Protein AF-A0A971R788-F1 (afdb_monomer)

Radius of gyration: 30.42 Å; Cα contacts (8 Å, |Δi|>4): 346; chains: 1; bounding box: 71×55×85 Å

Secondary structure (DSSP, 8-state):
--PPEEPTTT--EE-TT-SB-TTT--B-S-------THHHHHHHHHHHHHHHHHHHHHHHHGGGSTT-PPPP------------------------PPP----------TTS-S---TTEEEEEEEEEE--TT-SS--EEEEEEEETTTEEEEEEEESSEEEEEEEETT-EEEEEEEEETT--EEEEEEETTEEEEEEE-EEETTEEEEEEEEEEEE---

Structure (mmCIF, N/CA/C/O backbone):
data_AF-A0A971R788-F1
#
_entry.id   AF-A0A971R788-F1
#
loop_
_atom_site.group_PDB
_atom_site.id
_atom_site.type_symbol
_atom_site.label_atom_id
_atom_site.label_alt_id
_atom_site.label_comp_id
_atom_site.label_asym_id
_atom_site.label_entity_id
_atom_site.label_seq_id
_atom_site.pdbx_PDB_ins_code
_atom_site.Cartn_x
_atom_site.Cartn_y
_atom_site.Cartn_z
_atom_site.occupancy
_atom_site.B_iso_or_equiv
_atom_site.auth_seq_id
_atom_site.auth_comp_id
_atom_site.auth_asym_id
_atom_site.auth_atom_id
_atom_site.pdbx_PDB_model_num
ATOM 1 N N . MET A 1 1 ? -22.471 10.755 -20.592 1.00 39.19 1 MET A N 1
ATOM 2 C CA . MET A 1 1 ? -20.996 10.634 -20.626 1.00 39.19 1 MET A CA 1
ATOM 3 C C . MET A 1 1 ? -20.444 11.313 -19.379 1.00 39.19 1 MET A C 1
ATOM 5 O O . MET A 1 1 ? -20.532 12.528 -19.276 1.00 39.19 1 MET A O 1
ATOM 9 N N . LEU A 1 2 ? -19.999 10.548 -18.379 1.00 50.09 2 LEU A N 1
ATOM 10 C CA . LEU A 1 2 ? -19.450 11.101 -17.133 1.00 50.09 2 LEU A CA 1
ATOM 11 C C . LEU A 1 2 ? -17.981 11.472 -17.371 1.00 50.09 2 LEU A C 1
ATOM 13 O O . LEU A 1 2 ? -17.146 10.596 -17.576 1.00 50.09 2 LEU A O 1
ATOM 17 N N . PHE A 1 3 ? -17.671 12.767 -17.397 1.00 57.38 3 PHE A N 1
ATOM 18 C CA . PHE A 1 3 ? -16.307 13.257 -17.590 1.00 57.38 3 PHE A CA 1
ATOM 19 C C . PHE A 1 3 ? -15.430 12.860 -16.385 1.00 57.38 3 PHE A C 1
ATOM 21 O O . PHE A 1 3 ? -15.719 13.216 -15.242 1.00 57.38 3 PHE A O 1
ATOM 28 N N . GLY A 1 4 ? -14.385 12.065 -16.635 1.00 67.25 4 GLY A N 1
ATOM 29 C CA . GLY A 1 4 ? -13.380 11.686 -15.636 1.00 67.25 4 GLY A CA 1
ATOM 30 C C . GLY A 1 4 ? -12.492 12.866 -15.225 1.00 67.25 4 GLY A C 1
ATOM 31 O O . GLY A 1 4 ? -12.388 13.856 -15.949 1.00 67.25 4 GLY A O 1
ATOM 32 N N . LYS A 1 5 ? -11.841 12.775 -14.059 1.00 84.19 5 LYS A N 1
ATOM 33 C CA . LYS A 1 5 ? -10.937 13.827 -13.561 1.00 84.19 5 LYS A CA 1
ATOM 34 C C . LYS A 1 5 ? -9.557 13.673 -14.191 1.00 84.19 5 LYS A C 1
ATOM 36 O O . LYS A 1 5 ? -8.947 12.609 -14.089 1.00 84.19 5 LYS A O 1
ATOM 41 N N . THR A 1 6 ? -9.040 14.736 -14.794 1.00 87.50 6 THR A N 1
ATOM 42 C CA . THR A 1 6 ? -7.671 14.756 -15.320 1.00 87.50 6 THR A CA 1
ATOM 43 C C . THR A 1 6 ? -6.687 15.111 -14.210 1.00 87.50 6 THR A C 1
ATOM 45 O O . THR A 1 6 ? -6.876 16.095 -13.493 1.00 87.50 6 THR A O 1
ATOM 48 N N . CYS A 1 7 ? -5.633 14.313 -14.060 1.00 88.62 7 CYS A N 1
ATOM 49 C CA . CYS A 1 7 ? -4.552 14.609 -13.131 1.00 88.62 7 CYS A CA 1
ATOM 50 C C . CYS A 1 7 ? -3.791 15.863 -13.577 1.00 88.62 7 CYS A C 1
ATOM 52 O O . CYS A 1 7 ? -3.356 15.946 -14.722 1.00 88.62 7 CYS A O 1
ATOM 54 N N . ARG A 1 8 ? -3.592 16.823 -12.666 1.00 85.81 8 ARG A N 1
ATOM 55 C CA . ARG A 1 8 ? -2.831 18.054 -12.951 1.00 85.81 8 ARG A CA 1
ATOM 56 C C . ARG A 1 8 ? -1.321 17.838 -13.012 1.00 85.81 8 ARG A C 1
ATOM 58 O O . ARG A 1 8 ? -0.627 18.677 -13.565 1.00 85.81 8 ARG A O 1
ATOM 65 N N . HIS A 1 9 ? -0.837 16.738 -12.444 1.00 85.50 9 HIS A N 1
ATOM 66 C CA . HIS A 1 9 ? 0.580 16.408 -12.416 1.00 85.50 9 HIS A CA 1
ATOM 67 C C . HIS A 1 9 ? 1.021 15.665 -13.676 1.00 85.50 9 HIS A C 1
ATOM 69 O O . HIS A 1 9 ? 1.969 16.081 -14.327 1.00 85.50 9 HIS A O 1
ATOM 75 N N . CYS A 1 10 ? 0.307 14.599 -14.059 1.00 88.75 10 CYS A N 1
ATOM 76 C CA . CYS A 1 10 ? 0.712 13.743 -15.181 1.00 88.75 10 CYS A CA 1
ATOM 77 C C . CYS A 1 10 ? -0.248 13.750 -16.383 1.00 88.75 10 CYS A C 1
ATOM 79 O O . CYS A 1 10 ? -0.001 13.053 -17.360 1.00 88.75 10 CYS A O 1
ATOM 81 N N . GLY A 1 11 ? -1.379 14.462 -16.317 1.00 88.81 11 GLY A N 1
ATOM 82 C CA . GLY A 1 11 ? -2.339 14.563 -17.426 1.00 88.81 11 GLY A CA 1
ATOM 83 C C . GLY A 1 11 ? -3.255 13.348 -17.644 1.00 88.81 11 GLY A C 1
ATOM 84 O O . GLY A 1 11 ? -4.124 13.400 -18.512 1.00 88.81 11 GLY A O 1
ATOM 85 N N . GLN A 1 12 ? -3.126 12.271 -16.860 1.00 89.75 12 GLN A N 1
ATOM 86 C CA . GLN A 1 12 ? -3.946 11.062 -17.024 1.00 89.75 12 GLN A CA 1
ATOM 87 C C . GLN A 1 12 ? -5.425 11.321 -16.697 1.00 89.75 12 GLN A C 1
ATOM 89 O O . GLN A 1 12 ? -5.743 11.986 -15.705 1.00 89.75 12 GLN A O 1
ATOM 94 N N . ARG A 1 13 ? -6.345 10.746 -17.486 1.00 89.62 13 ARG A N 1
ATOM 95 C CA . ARG A 1 13 ? -7.779 10.704 -17.152 1.00 89.62 13 ARG A CA 1
ATOM 96 C C . ARG A 1 13 ? -8.061 9.585 -16.155 1.00 89.62 13 ARG A C 1
ATOM 98 O O . ARG A 1 13 ? -7.769 8.426 -16.423 1.00 89.62 13 ARG A O 1
ATOM 105 N N . ASN A 1 14 ? -8.675 9.946 -15.036 1.00 88.69 14 ASN A N 1
ATOM 106 C CA . ASN A 1 14 ? -9.006 9.036 -13.946 1.00 88.69 14 ASN A CA 1
ATOM 107 C C . ASN A 1 14 ? -10.517 8.851 -13.814 1.00 88.69 14 ASN A C 1
ATOM 109 O O . ASN A 1 14 ? -11.315 9.702 -14.229 1.00 88.69 14 ASN A O 1
ATOM 113 N N . ARG A 1 15 ? -10.906 7.750 -13.166 1.00 87.00 15 ARG A N 1
ATOM 114 C CA . ARG A 1 15 ? -12.301 7.454 -12.812 1.00 87.00 15 ARG A CA 1
ATOM 115 C C . ARG A 1 15 ? -12.891 8.585 -11.958 1.00 87.00 15 ARG A C 1
ATOM 117 O O . ARG A 1 15 ? -12.200 9.183 -11.139 1.00 87.00 15 ARG A O 1
ATOM 124 N N . THR A 1 16 ? -14.183 8.886 -12.104 1.00 80.81 16 THR A N 1
ATOM 125 C CA . THR A 1 16 ? -14.828 10.041 -11.437 1.00 80.81 16 THR A CA 1
ATOM 126 C C . THR A 1 16 ? -14.726 9.981 -9.903 1.00 80.81 16 THR A C 1
ATOM 128 O O . THR A 1 16 ? -14.566 11.013 -9.238 1.00 80.81 16 THR A O 1
ATOM 131 N N . ALA A 1 17 ? -14.744 8.766 -9.346 1.00 80.50 17 ALA A N 1
ATOM 132 C CA . ALA A 1 17 ? -14.596 8.491 -7.918 1.00 80.50 17 ALA A CA 1
ATOM 133 C C . ALA A 1 17 ? -13.134 8.453 -7.421 1.00 80.50 17 ALA A C 1
ATOM 135 O O . ALA A 1 17 ? -12.915 8.410 -6.210 1.00 80.50 17 ALA A O 1
ATOM 136 N N . ALA A 1 18 ? -12.137 8.504 -8.313 1.00 81.88 18 ALA A N 1
ATOM 137 C CA . ALA A 1 18 ? -10.730 8.445 -7.929 1.00 81.88 18 ALA A CA 1
ATOM 138 C C . ALA A 1 18 ? -10.331 9.689 -7.113 1.00 81.88 18 ALA A C 1
ATOM 140 O O . ALA A 1 18 ? -10.635 10.834 -7.478 1.00 81.88 18 ALA A O 1
ATOM 141 N N . ARG A 1 19 ? -9.669 9.454 -5.975 1.00 86.38 19 ARG A N 1
ATOM 142 C CA . ARG A 1 19 ? -9.107 10.501 -5.100 1.00 86.38 19 ARG A CA 1
ATOM 143 C C . ARG A 1 19 ? -7.638 10.782 -5.407 1.00 86.38 19 ARG A C 1
ATOM 145 O O . ARG A 1 19 ? -7.189 11.900 -5.168 1.00 86.38 19 ARG A O 1
ATOM 152 N N . PHE A 1 20 ? -6.945 9.800 -5.969 1.00 86.88 20 PHE A N 1
ATOM 153 C CA . PHE A 1 20 ? -5.558 9.858 -6.414 1.00 86.88 20 PHE A CA 1
ATOM 154 C C . PHE A 1 20 ? -5.483 9.442 -7.880 1.00 86.88 20 PHE A C 1
ATOM 156 O O . PHE A 1 20 ? -6.395 8.796 -8.395 1.00 86.88 20 PHE A O 1
ATOM 163 N N . 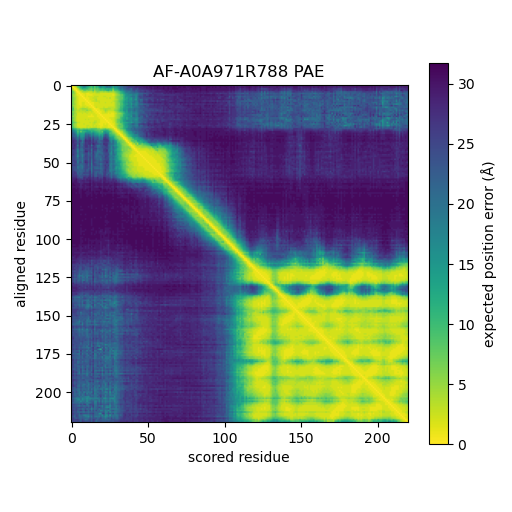CYS A 1 21 ? -4.427 9.865 -8.562 1.00 90.50 21 CYS A N 1
ATOM 164 C CA . CYS A 1 21 ? -4.199 9.518 -9.950 1.00 90.50 21 CYS A CA 1
ATOM 165 C C . CYS A 1 21 ? -3.823 8.037 -10.068 1.00 90.50 21 CYS A C 1
ATOM 167 O O . CYS A 1 21 ? -2.831 7.618 -9.479 1.00 90.50 21 CYS A O 1
ATOM 169 N N . ASP A 1 22 ? -4.560 7.281 -10.881 1.00 85.81 22 ASP A N 1
ATOM 170 C CA . ASP A 1 22 ? -4.307 5.873 -11.203 1.00 85.81 22 ASP A CA 1
ATOM 171 C C . ASP A 1 22 ? -2.926 5.682 -11.886 1.00 85.81 22 ASP A C 1
ATOM 173 O O . ASP A 1 22 ? -2.388 4.582 -11.867 1.00 85.81 22 ASP A O 1
ATOM 177 N N . ALA A 1 23 ? -2.329 6.736 -12.469 1.00 87.31 23 ALA A N 1
ATOM 178 C CA . ALA A 1 23 ? -1.017 6.669 -13.130 1.00 87.31 23 ALA A CA 1
ATOM 179 C C . ALA A 1 23 ? 0.162 7.133 -12.255 1.00 87.31 23 ALA A C 1
ATOM 181 O O . ALA A 1 23 ? 1.163 6.433 -12.150 1.00 87.31 23 ALA A O 1
ATOM 182 N N . CYS A 1 24 ? 0.086 8.322 -11.647 1.00 87.75 24 CYS A N 1
ATOM 183 C CA . CYS A 1 24 ? 1.214 8.892 -10.889 1.00 87.75 24 CYS A CA 1
ATOM 184 C C . CYS A 1 24 ? 1.027 8.846 -9.363 1.00 87.75 24 CYS A C 1
ATOM 186 O O . CYS A 1 24 ? 1.954 9.151 -8.615 1.00 87.75 24 CYS A O 1
ATOM 188 N N . GLY A 1 25 ? -0.159 8.466 -8.877 1.00 85.44 25 GLY A N 1
ATOM 189 C CA . GLY A 1 25 ? -0.504 8.443 -7.451 1.00 85.44 25 GLY A CA 1
ATOM 190 C C . GLY A 1 25 ? -0.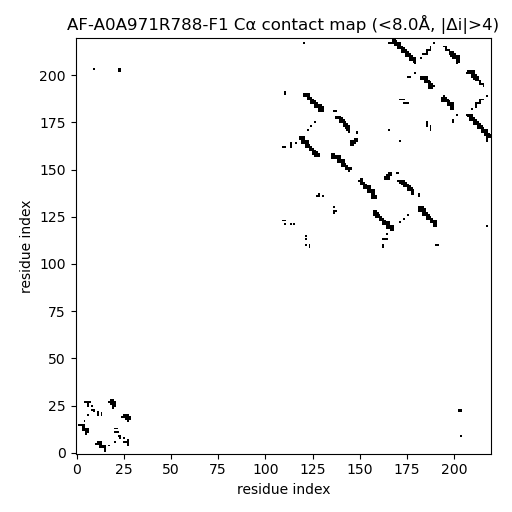753 9.818 -6.825 1.00 85.44 25 GLY A C 1
ATOM 191 O O . GLY A 1 25 ? -1.048 9.890 -5.632 1.00 85.44 25 GLY A O 1
ATOM 192 N N . ASP A 1 26 ? -0.655 10.900 -7.602 1.00 85.94 26 ASP A N 1
ATOM 193 C CA . ASP A 1 26 ? -0.802 12.257 -7.080 1.00 85.94 26 ASP A CA 1
ATOM 194 C C . ASP A 1 26 ? -2.262 12.579 -6.724 1.00 85.94 26 ASP A C 1
ATOM 196 O O . ASP A 1 26 ? -3.201 12.043 -7.323 1.00 85.94 26 ASP A O 1
ATOM 200 N N . SER A 1 27 ? -2.475 13.442 -5.732 1.00 87.25 27 SER A N 1
ATOM 201 C CA . SER A 1 27 ? -3.821 13.759 -5.242 1.00 87.25 27 SER A CA 1
ATOM 202 C C . SER A 1 27 ? -4.653 14.466 -6.315 1.00 87.25 27 SER A C 1
ATOM 204 O O . SER A 1 27 ? -4.300 15.533 -6.810 1.00 87.25 27 SER A O 1
ATOM 206 N N . LEU A 1 28 ? -5.823 13.904 -6.630 1.00 86.56 28 LEU A N 1
ATOM 207 C CA . LEU A 1 28 ? -6.825 14.535 -7.497 1.00 86.56 28 LEU A CA 1
ATOM 208 C C . LEU A 1 28 ? -7.755 15.469 -6.720 1.00 86.56 28 LEU A C 1
ATOM 210 O O . LEU A 1 28 ? -8.611 16.128 -7.317 1.00 86.56 28 LEU A O 1
ATOM 214 N N . ARG A 1 29 ? -7.631 15.529 -5.387 1.00 80.31 29 ARG A N 1
ATOM 215 C CA . ARG A 1 29 ? -8.287 16.582 -4.614 1.00 80.31 29 ARG A CA 1
ATOM 216 C C . ARG A 1 29 ? -7.579 17.890 -4.936 1.00 80.31 29 ARG A C 1
ATOM 218 O O . ARG A 1 29 ? -6.380 18.011 -4.695 1.00 80.31 29 ARG A O 1
ATOM 225 N N . SER A 1 30 ? -8.333 18.864 -5.449 1.00 63.22 30 SER A N 1
ATOM 226 C CA . SER A 1 30 ? -7.910 20.266 -5.460 1.00 63.22 30 SER A CA 1
ATOM 227 C C . SER A 1 30 ? -7.312 20.609 -4.096 1.00 63.22 30 SER A C 1
ATOM 229 O O . SER A 1 30 ? -7.861 20.135 -3.095 1.00 63.22 30 SER A O 1
ATOM 231 N N . PRO A 1 31 ? -6.238 21.414 -4.022 1.00 56.41 31 PRO A N 1
ATOM 232 C CA . PRO A 1 31 ? -5.717 21.846 -2.739 1.00 56.41 31 PRO A CA 1
ATOM 233 C C . PRO A 1 31 ? -6.848 22.576 -2.018 1.00 56.41 31 PRO A C 1
ATOM 235 O O . PRO A 1 31 ? -7.200 23.706 -2.362 1.00 56.41 31 PRO A O 1
ATOM 238 N N . SER A 1 32 ? -7.465 21.922 -1.033 1.00 50.47 32 SER A N 1
ATOM 239 C CA . SER A 1 32 ? -8.143 22.649 0.023 1.00 50.47 32 SER A CA 1
ATOM 240 C C . SER A 1 32 ? -7.062 23.558 0.572 1.00 50.47 32 SER A C 1
ATOM 242 O O . SER A 1 32 ? -6.052 23.042 1.054 1.00 50.47 32 SER A O 1
ATOM 244 N N . ARG A 1 33 ? -7.215 24.879 0.407 1.00 48.53 33 ARG A N 1
ATOM 245 C CA . ARG A 1 33 ? -6.353 25.859 1.069 1.00 48.53 33 ARG A CA 1
ATOM 246 C C . ARG A 1 33 ? -6.187 25.378 2.502 1.00 48.53 33 ARG A C 1
ATOM 248 O O . ARG A 1 33 ? -7.151 25.366 3.263 1.00 48.53 33 ARG A O 1
ATOM 255 N N . SER A 1 34 ? -4.992 24.908 2.822 1.00 48.16 34 SER A N 1
ATOM 256 C CA . SER A 1 34 ? -4.589 24.537 4.161 1.00 48.16 34 SER A CA 1
ATOM 257 C C . SER A 1 34 ? -4.539 25.828 4.968 1.00 48.16 34 SER A C 1
ATOM 259 O O . SER A 1 34 ? -3.494 26.458 5.103 1.00 48.16 34 SER A O 1
ATOM 261 N N . GLY A 1 35 ? -5.697 26.280 5.442 1.00 48.31 35 GLY A N 1
ATOM 262 C CA . GLY A 1 35 ? -5.758 27.185 6.573 1.00 48.31 35 GLY A CA 1
ATOM 263 C C . GLY A 1 35 ? -5.270 26.401 7.782 1.00 48.31 35 GLY A C 1
ATOM 264 O O . GLY A 1 35 ? -5.874 25.390 8.129 1.00 48.31 35 GLY A O 1
ATOM 265 N N . GLY A 1 36 ? -4.158 26.822 8.390 1.00 42.66 36 GLY A N 1
ATOM 266 C CA . GLY A 1 36 ? -3.747 26.210 9.650 1.00 42.66 36 GLY A CA 1
ATOM 267 C C . GLY A 1 36 ? -2.303 26.347 10.121 1.00 42.66 36 GLY A C 1
ATOM 268 O O . GLY A 1 36 ? -1.931 25.601 11.019 1.00 42.66 36 GLY A O 1
ATOM 269 N N . CYS A 1 37 ? -1.490 27.295 9.638 1.00 51.31 37 CYS A N 1
ATOM 270 C CA . CYS A 1 37 ? -0.236 27.644 10.336 1.00 51.31 37 CYS A CA 1
ATOM 271 C C . CYS A 1 37 ? -0.465 28.167 11.777 1.00 51.31 37 CYS A C 1
ATOM 273 O O . CYS A 1 37 ? 0.481 28.265 12.554 1.00 51.31 37 CYS A O 1
ATOM 275 N N . ALA A 1 38 ? -1.712 28.451 12.170 1.00 53.62 38 ALA A N 1
ATOM 276 C CA . ALA A 1 38 ? -2.067 28.957 13.496 1.00 53.62 38 ALA A CA 1
ATOM 277 C C . ALA A 1 38 ? -1.891 27.931 14.637 1.00 53.62 38 ALA A C 1
ATOM 279 O O . ALA A 1 38 ? -1.593 28.323 15.763 1.00 53.62 38 ALA A O 1
ATOM 280 N N . GLY A 1 39 ? -2.016 26.623 14.370 1.00 49.88 39 GLY A N 1
ATOM 281 C CA . GLY A 1 39 ? -1.932 25.600 15.426 1.00 49.88 39 GLY A CA 1
ATOM 282 C C . GLY A 1 39 ? -0.519 25.399 15.983 1.00 49.88 39 GLY A C 1
ATOM 283 O O . GLY A 1 39 ? -0.345 25.148 17.174 1.00 49.88 39 GLY A O 1
ATOM 284 N N . ARG A 1 40 ? 0.511 25.560 15.139 1.00 58.69 40 ARG A N 1
ATOM 285 C CA . ARG A 1 40 ? 1.912 25.428 15.571 1.00 58.69 40 ARG A CA 1
ATOM 286 C C . ARG A 1 40 ? 2.367 26.633 16.393 1.00 58.69 40 ARG A C 1
ATOM 288 O O . ARG A 1 40 ? 3.011 26.431 17.413 1.00 58.69 40 ARG A O 1
ATOM 295 N N . LEU A 1 41 ? 1.953 27.849 16.023 1.00 61.19 41 LEU A N 1
ATOM 296 C CA . LEU A 1 41 ? 2.276 29.065 16.782 1.00 61.19 41 LEU A CA 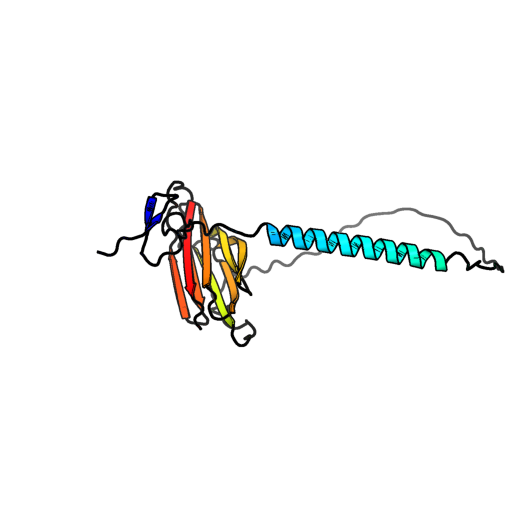1
ATOM 297 C C . LEU A 1 41 ? 1.665 29.051 18.190 1.00 61.19 41 LEU A C 1
ATOM 299 O O . LEU A 1 41 ? 2.333 29.442 19.143 1.00 61.19 41 LEU A O 1
ATOM 303 N N . PHE A 1 42 ? 0.435 28.546 18.337 1.00 67.81 42 PHE A N 1
ATOM 304 C CA . PHE A 1 42 ? -0.213 28.454 19.647 1.00 67.81 42 PHE A CA 1
ATOM 305 C C . PHE A 1 42 ? 0.505 27.469 20.582 1.00 67.81 42 PHE A C 1
ATOM 307 O O . PHE A 1 42 ? 0.717 27.778 21.753 1.00 67.81 42 PHE A O 1
ATOM 314 N N . ASN A 1 43 ? 0.953 26.319 20.062 1.00 71.81 43 ASN A N 1
ATOM 315 C CA . ASN A 1 43 ? 1.689 25.335 20.861 1.00 71.81 43 ASN A CA 1
ATOM 316 C C . ASN A 1 43 ? 3.074 25.857 21.287 1.00 71.81 43 ASN A C 1
ATOM 318 O O . ASN A 1 43 ? 3.480 25.683 22.434 1.00 71.81 43 ASN A O 1
ATOM 322 N N . THR A 1 44 ? 3.786 26.557 20.396 1.00 80.88 44 THR A N 1
ATOM 323 C CA . THR A 1 44 ? 5.082 27.161 20.738 1.00 80.88 44 THR A CA 1
ATOM 324 C C . THR A 1 44 ? 4.933 28.268 21.784 1.00 80.88 44 THR A C 1
ATOM 326 O O . THR A 1 44 ? 5.713 28.307 22.731 1.00 80.88 44 THR A O 1
ATOM 329 N N . LEU A 1 45 ? 3.914 29.129 21.662 1.00 86.00 45 LEU A N 1
ATOM 330 C CA . LEU A 1 45 ? 3.640 30.186 22.641 1.00 86.00 45 LEU A CA 1
ATOM 331 C C . LEU A 1 45 ? 3.282 29.601 24.017 1.00 86.00 45 LEU A C 1
ATOM 333 O O . LEU A 1 45 ? 3.797 30.065 25.031 1.00 86.00 45 LEU A O 1
ATOM 337 N N . LEU A 1 46 ? 2.445 28.558 24.052 1.00 89.44 46 LEU A N 1
ATOM 338 C CA . LEU A 1 46 ? 2.035 27.893 25.290 1.00 89.44 46 LEU A CA 1
ATOM 339 C C . LEU A 1 46 ? 3.234 27.295 26.040 1.00 89.44 46 LEU A C 1
ATOM 341 O O . LEU A 1 46 ? 3.370 27.510 27.243 1.00 89.44 46 LEU A O 1
ATOM 345 N N . LEU A 1 47 ? 4.131 26.599 25.334 1.00 89.50 47 LEU A N 1
ATOM 346 C CA . LEU A 1 47 ? 5.350 26.042 25.932 1.00 89.50 47 LEU A CA 1
ATOM 347 C C . LEU A 1 47 ? 6.278 27.134 26.476 1.00 89.50 47 LEU A C 1
ATOM 349 O O . LEU A 1 47 ? 6.862 26.963 27.545 1.00 89.50 47 LEU A O 1
ATOM 353 N N . LEU A 1 48 ? 6.375 28.271 25.782 1.00 91.94 48 LEU A N 1
ATOM 354 C CA . LEU A 1 48 ? 7.168 29.416 26.230 1.00 91.94 48 LEU A CA 1
ATOM 355 C C . LEU A 1 48 ? 6.606 30.008 27.532 1.00 91.94 48 LEU A C 1
ATOM 357 O O . LEU A 1 48 ? 7.358 30.241 28.475 1.00 91.94 48 LEU A O 1
ATOM 361 N N . VAL A 1 49 ? 5.283 30.182 27.619 1.00 94.31 49 VAL A N 1
ATOM 362 C CA . VAL A 1 49 ? 4.612 30.673 28.835 1.00 94.31 49 VAL A CA 1
ATOM 363 C C . VAL A 1 49 ? 4.809 29.705 30.003 1.00 94.31 49 VAL A C 1
ATOM 365 O O . VAL A 1 49 ? 5.183 30.141 31.091 1.00 94.31 49 VAL A O 1
ATOM 368 N N . ILE A 1 50 ? 4.625 28.398 29.786 1.00 94.25 50 ILE A N 1
ATOM 369 C CA . ILE A 1 50 ? 4.845 27.375 30.823 1.00 94.25 50 ILE A CA 1
ATOM 370 C C . ILE A 1 50 ? 6.301 27.399 31.306 1.00 94.25 50 ILE A C 1
ATOM 372 O O . ILE A 1 50 ? 6.542 27.387 32.513 1.00 94.25 50 ILE A O 1
ATOM 376 N N . GLY A 1 51 ? 7.267 27.495 30.387 1.00 94.06 51 GLY A N 1
ATOM 377 C CA . GLY A 1 51 ? 8.688 27.592 30.720 1.00 94.06 51 GLY A CA 1
ATOM 378 C C . GLY A 1 51 ? 9.012 28.818 31.576 1.00 94.06 51 GLY A C 1
ATOM 379 O O . GLY A 1 51 ? 9.669 28.689 32.607 1.00 94.06 51 GLY A O 1
ATOM 380 N N . VAL A 1 52 ? 8.498 29.998 31.210 1.00 94.75 52 VAL A N 1
ATOM 381 C CA . VAL A 1 52 ? 8.701 31.234 31.989 1.00 94.75 52 VAL A CA 1
ATOM 382 C C . VAL A 1 52 ? 8.085 31.118 33.385 1.00 94.75 52 VAL A C 1
ATOM 384 O O . VAL A 1 52 ? 8.733 31.475 34.369 1.00 94.75 52 VAL A O 1
ATOM 387 N N . VAL A 1 53 ? 6.866 30.583 33.499 1.00 94.12 53 VAL A N 1
ATOM 388 C CA . VAL A 1 53 ? 6.203 30.382 34.798 1.00 94.12 53 VAL A CA 1
ATOM 389 C C . VAL A 1 53 ? 6.998 29.414 35.677 1.00 94.12 53 VAL A C 1
ATOM 391 O O . VAL A 1 53 ? 7.202 29.704 36.856 1.00 94.12 53 VAL A O 1
ATOM 394 N N . ALA A 1 54 ? 7.495 28.308 35.116 1.00 90.12 54 ALA A N 1
ATOM 395 C CA . ALA A 1 54 ? 8.315 27.341 35.842 1.00 90.12 54 ALA A CA 1
ATOM 396 C C . ALA A 1 54 ? 9.624 27.965 36.351 1.00 90.12 54 ALA A C 1
ATOM 398 O O . ALA A 1 54 ? 9.966 27.794 37.519 1.00 90.12 54 ALA A O 1
ATOM 399 N N . VAL A 1 55 ? 10.319 28.752 35.522 1.00 89.88 55 VAL A N 1
ATOM 400 C CA . VAL A 1 55 ? 11.553 29.451 35.923 1.00 89.88 55 VAL A CA 1
ATOM 401 C C . VAL A 1 55 ? 11.284 30.457 37.044 1.00 89.88 55 VAL A C 1
ATOM 403 O O . VAL A 1 55 ? 12.023 30.492 38.025 1.00 89.88 55 VAL A O 1
ATOM 406 N N . VAL A 1 56 ? 10.209 31.246 36.950 1.00 88.44 56 VAL A N 1
ATOM 407 C CA . VAL A 1 56 ? 9.831 32.199 38.009 1.00 88.44 56 VAL A CA 1
ATOM 408 C C . VAL A 1 56 ? 9.458 31.475 39.304 1.00 88.44 56 VAL A C 1
ATOM 410 O O . VAL A 1 56 ? 9.809 31.944 40.387 1.00 88.44 56 VAL A O 1
ATOM 413 N N . TYR A 1 57 ? 8.757 30.344 39.210 1.00 85.75 57 TYR A N 1
ATOM 414 C CA . TYR A 1 57 ? 8.402 29.529 40.368 1.00 85.75 57 TYR A CA 1
ATOM 415 C C . TYR A 1 57 ? 9.653 28.974 41.061 1.00 85.75 57 TYR A C 1
ATOM 417 O O . TYR A 1 57 ? 9.812 29.183 42.262 1.00 85.75 57 TYR A O 1
ATOM 425 N N . LEU A 1 58 ? 10.576 28.377 40.300 1.00 83.19 58 LEU A N 1
ATOM 426 C CA . LEU A 1 58 ? 11.836 27.838 40.822 1.00 83.19 58 LEU A CA 1
ATOM 427 C C . LEU A 1 58 ? 12.720 28.932 41.445 1.00 83.19 58 LEU A C 1
ATOM 429 O O . LEU A 1 58 ? 13.206 28.785 42.565 1.00 83.19 58 LEU A O 1
ATOM 433 N N . ALA A 1 59 ? 12.838 30.086 40.785 1.00 78.12 59 ALA A N 1
ATOM 434 C CA . ALA A 1 59 ? 13.586 31.226 41.314 1.00 78.12 59 ALA A CA 1
ATOM 435 C C . ALA A 1 59 ? 12.961 31.816 42.594 1.00 78.12 59 ALA A C 1
ATOM 437 O O . ALA A 1 59 ? 13.659 32.414 43.418 1.00 78.12 59 ALA A O 1
ATOM 438 N N . ARG A 1 60 ? 11.642 31.667 42.787 1.00 76.31 60 ARG A N 1
ATOM 439 C CA . ARG A 1 60 ? 10.973 32.033 44.043 1.00 76.31 60 ARG A CA 1
ATOM 440 C C . ARG A 1 60 ? 11.198 31.000 45.142 1.00 76.31 60 ARG A C 1
ATOM 442 O O . ARG A 1 60 ? 11.346 31.406 46.291 1.00 76.31 60 ARG A O 1
ATOM 449 N N . THR A 1 61 ? 11.247 29.709 44.817 1.00 64.94 61 THR A N 1
ATOM 450 C CA . THR A 1 61 ? 11.483 28.646 45.807 1.00 64.94 61 THR A CA 1
ATOM 451 C C . THR A 1 61 ? 12.930 28.601 46.303 1.00 64.94 61 THR A C 1
ATOM 453 O O . THR A 1 61 ? 13.144 28.348 47.487 1.00 64.94 61 THR A O 1
ATOM 456 N N . ASP A 1 62 ? 13.918 28.955 45.473 1.00 57.69 62 ASP A N 1
ATOM 457 C CA . ASP A 1 62 ? 15.335 28.986 45.883 1.00 57.69 62 ASP A CA 1
ATOM 458 C C . ASP A 1 62 ? 15.648 30.057 46.942 1.00 57.69 62 ASP A C 1
ATOM 460 O O . ASP A 1 62 ? 16.581 29.907 47.735 1.00 57.69 62 ASP A O 1
ATOM 464 N N . ARG A 1 63 ? 14.819 31.105 47.061 1.00 56.41 63 ARG A N 1
ATOM 465 C CA . ARG A 1 63 ? 14.944 32.089 48.153 1.00 56.41 63 ARG A CA 1
ATOM 466 C C . ARG A 1 63 ? 14.608 31.520 49.539 1.00 56.41 63 ARG A C 1
ATOM 468 O O . ARG A 1 63 ? 14.844 32.205 50.529 1.00 56.41 63 ARG A O 1
ATOM 475 N N . GLY A 1 64 ? 14.081 30.295 49.626 1.00 51.34 64 GLY A N 1
ATOM 476 C CA . GLY A 1 64 ? 13.758 29.623 50.888 1.00 51.34 64 GLY A CA 1
ATOM 477 C C . GLY A 1 64 ? 14.841 28.687 51.439 1.00 51.34 64 GLY A C 1
ATOM 478 O O . GLY A 1 64 ? 14.714 28.256 52.582 1.00 51.34 64 GLY A O 1
ATOM 479 N N . LEU A 1 65 ? 15.891 28.355 50.674 1.00 52.38 65 LEU A N 1
ATOM 480 C CA . LEU A 1 65 ? 16.824 27.267 51.031 1.00 52.38 65 LEU A CA 1
ATOM 481 C C . LEU A 1 65 ? 18.234 27.709 51.464 1.00 52.38 65 LEU A C 1
ATOM 483 O O . LEU A 1 65 ? 19.003 26.877 51.939 1.00 52.38 65 LEU A O 1
ATOM 487 N N . LEU A 1 66 ? 18.573 29.002 51.404 1.00 48.72 66 LEU A N 1
ATOM 488 C CA . LEU A 1 66 ? 19.903 29.496 51.808 1.00 48.72 66 LEU A CA 1
ATOM 489 C C . LEU A 1 66 ? 20.093 29.713 53.327 1.00 48.72 66 LEU A C 1
ATOM 491 O O . LEU A 1 66 ? 21.128 30.231 53.738 1.00 48.72 66 LEU A O 1
ATOM 495 N N . THR A 1 67 ? 19.154 29.299 54.188 1.00 47.66 67 THR A N 1
ATOM 496 C CA . THR A 1 67 ? 19.289 29.415 55.659 1.00 47.66 67 THR A CA 1
ATOM 497 C C . THR A 1 67 ? 19.590 28.107 56.395 1.00 47.66 67 THR A C 1
ATOM 499 O O . THR A 1 67 ? 19.594 28.100 57.626 1.00 47.66 67 THR A O 1
ATOM 502 N N . ARG A 1 68 ? 19.916 26.999 55.711 1.00 46.03 68 ARG A N 1
ATOM 503 C CA . ARG A 1 68 ? 20.370 25.772 56.396 1.00 46.03 68 ARG A CA 1
ATOM 504 C C . ARG A 1 68 ? 21.892 25.623 56.362 1.00 46.03 68 ARG A C 1
ATOM 506 O O . ARG A 1 68 ? 22.472 25.054 55.447 1.00 46.03 68 ARG A O 1
ATOM 513 N N . ARG A 1 69 ? 22.522 26.142 57.416 1.00 46.00 69 ARG A N 1
ATOM 514 C CA . ARG A 1 69 ? 23.913 25.895 57.821 1.00 46.00 69 ARG A CA 1
ATOM 515 C C . ARG A 1 69 ? 24.056 24.416 58.236 1.00 46.00 69 ARG A C 1
ATOM 517 O O . ARG A 1 69 ? 23.325 24.014 59.142 1.00 46.00 69 ARG A O 1
ATOM 524 N N . PRO A 1 70 ? 24.948 23.599 57.648 1.00 46.94 70 PRO A N 1
ATOM 525 C CA . PRO A 1 70 ? 25.316 22.328 58.255 1.00 46.94 70 PRO A CA 1
ATOM 526 C C . PRO A 1 70 ? 26.395 22.584 59.313 1.00 46.94 70 PRO A C 1
ATOM 528 O O . PRO A 1 70 ? 27.468 23.112 59.021 1.00 46.94 70 PRO A O 1
ATOM 531 N N . THR A 1 71 ? 26.074 22.262 60.562 1.00 42.38 71 THR A N 1
ATOM 532 C CA . THR A 1 71 ? 27.037 22.100 61.651 1.00 42.38 71 THR A CA 1
ATOM 533 C C . THR A 1 71 ? 27.893 20.857 61.411 1.00 42.38 71 THR A C 1
ATOM 535 O O . THR A 1 71 ? 27.418 19.837 60.916 1.00 42.38 71 THR A O 1
ATOM 538 N N . GLN A 1 72 ? 29.169 21.000 61.749 1.00 46.41 72 GLN A N 1
ATOM 539 C CA . GLN A 1 72 ? 30.266 20.046 61.644 1.00 46.41 72 GLN A CA 1
ATOM 540 C C . GLN A 1 72 ? 30.529 19.435 63.031 1.00 46.41 72 GLN A C 1
ATOM 542 O O . GLN A 1 72 ? 30.609 20.200 63.981 1.00 46.41 72 GLN A O 1
ATOM 547 N N . GLU A 1 73 ? 30.677 18.109 63.124 1.00 41.97 73 GLU A N 1
ATOM 548 C CA . GLU A 1 73 ? 31.292 17.312 64.216 1.00 41.97 73 GLU A CA 1
ATOM 549 C C . GLU A 1 73 ? 31.113 15.831 63.807 1.00 41.97 73 GLU A C 1
ATOM 551 O O . GLU A 1 73 ? 30.019 15.458 63.399 1.00 41.97 73 GLU A O 1
ATOM 556 N N . GLY A 1 74 ? 32.064 14.900 63.811 1.00 38.75 74 GLY A N 1
ATOM 557 C CA . GLY A 1 74 ? 33.484 14.841 64.139 1.00 38.75 74 GLY A CA 1
ATOM 558 C C . GLY A 1 74 ? 33.908 13.358 64.027 1.00 38.75 74 GLY A C 1
ATOM 559 O O . GLY A 1 74 ? 33.111 12.476 64.327 1.00 38.75 74 GLY A O 1
ATOM 560 N N . ASP A 1 75 ? 35.119 13.128 63.515 1.00 38.50 75 ASP A N 1
ATOM 561 C CA . ASP A 1 75 ? 36.081 12.032 63.750 1.00 38.50 75 ASP A CA 1
ATOM 562 C C . ASP A 1 75 ? 35.648 10.553 63.901 1.00 38.50 75 ASP A C 1
ATOM 564 O O . ASP A 1 75 ? 34.944 10.174 64.829 1.00 38.50 75 ASP A O 1
ATOM 568 N N . ALA A 1 76 ? 36.259 9.661 63.100 1.00 36.81 76 ALA A N 1
ATOM 569 C CA . ALA A 1 76 ? 37.395 8.840 63.565 1.00 36.81 76 ALA A CA 1
ATOM 570 C C . ALA A 1 76 ? 37.884 7.806 62.518 1.00 36.81 76 ALA A C 1
ATOM 572 O O . ALA A 1 76 ? 37.151 6.934 62.066 1.00 36.81 76 ALA A O 1
ATOM 573 N N . ALA A 1 77 ? 39.169 7.957 62.183 1.00 36.12 77 ALA A N 1
ATOM 574 C CA . ALA A 1 77 ? 40.220 7.003 61.804 1.00 36.12 77 ALA A CA 1
ATOM 575 C C . ALA A 1 77 ? 39.908 5.543 61.391 1.00 36.12 77 ALA A C 1
ATOM 577 O O . ALA A 1 77 ? 39.287 4.769 62.113 1.00 36.12 77 ALA A O 1
ATOM 578 N N . GLY A 1 78 ? 40.585 5.120 60.314 1.00 32.06 78 GLY A N 1
ATOM 579 C CA . GLY A 1 78 ? 40.836 3.714 59.981 1.00 32.06 78 GLY A CA 1
ATOM 580 C C . GLY A 1 78 ? 41.696 3.548 58.724 1.00 32.06 78 GLY A C 1
ATOM 581 O O . GLY A 1 78 ? 41.181 3.275 57.648 1.00 32.06 78 GLY A O 1
ATOM 582 N N . VAL A 1 79 ? 43.009 3.754 58.859 1.00 39.81 79 VAL A N 1
ATOM 583 C CA . VAL A 1 79 ? 44.045 3.536 57.830 1.00 39.81 79 VAL A CA 1
ATOM 584 C C . VAL A 1 79 ? 44.402 2.049 57.758 1.00 39.81 79 VAL A C 1
ATOM 586 O O . VAL A 1 79 ? 44.807 1.527 58.788 1.00 39.81 79 VAL A O 1
ATOM 589 N N . VAL A 1 80 ? 44.386 1.416 56.573 1.00 43.28 80 VAL A N 1
ATOM 590 C CA . VAL A 1 80 ? 45.387 0.400 56.168 1.00 43.28 80 VAL A CA 1
ATOM 591 C C . VAL A 1 80 ? 45.578 0.425 54.644 1.00 43.28 80 VAL A C 1
ATOM 593 O O . VAL A 1 80 ? 44.630 0.393 53.866 1.00 43.28 80 VAL A O 1
ATOM 596 N N . SER A 1 81 ? 46.848 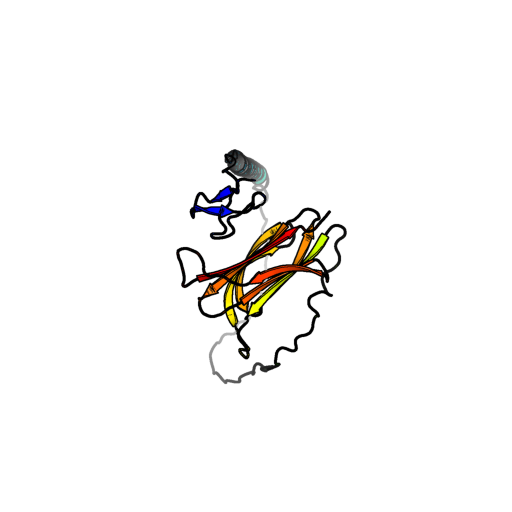0.497 54.261 1.00 38.50 81 SER A N 1
ATOM 597 C CA . SER A 1 81 ? 47.433 0.570 52.924 1.00 38.50 81 SER A CA 1
ATOM 598 C C . SER A 1 81 ? 47.466 -0.773 52.178 1.00 38.50 81 SER A C 1
ATOM 600 O O . SER A 1 81 ? 47.570 -1.827 52.799 1.00 38.50 81 SER A O 1
ATOM 602 N N . GLY A 1 82 ? 47.542 -0.728 50.843 1.00 34.53 82 GLY A N 1
ATOM 603 C CA . GLY A 1 82 ? 47.999 -1.852 50.013 1.00 34.53 82 GLY A CA 1
ATOM 604 C C . GLY A 1 82 ? 47.940 -1.551 48.505 1.00 34.53 82 GLY A C 1
ATOM 605 O O . GLY A 1 82 ? 46.842 -1.321 48.005 1.00 34.53 82 GLY A O 1
ATOM 606 N N . PRO A 1 83 ? 49.074 -1.512 47.773 1.00 60.03 83 PRO A N 1
ATOM 607 C CA . PRO A 1 83 ? 49.112 -1.175 46.348 1.00 60.03 83 PRO A CA 1
ATOM 608 C C . PRO A 1 83 ? 49.263 -2.409 45.435 1.00 60.03 83 PRO A C 1
ATOM 610 O O . PRO A 1 83 ? 49.653 -3.476 45.898 1.00 60.03 83 PRO A O 1
ATOM 613 N N . ALA A 1 84 ? 49.052 -2.174 44.130 1.00 32.69 84 ALA A N 1
ATOM 614 C CA . ALA A 1 84 ? 49.675 -2.818 42.956 1.00 32.69 84 ALA A CA 1
ATOM 615 C C . ALA A 1 84 ? 48.700 -3.434 41.927 1.00 32.69 84 ALA A C 1
ATOM 617 O O . ALA A 1 84 ? 48.190 -4.539 42.073 1.00 32.69 84 ALA A O 1
ATOM 618 N N . THR A 1 85 ? 48.537 -2.719 40.814 1.00 37.28 85 THR A N 1
ATOM 619 C CA . THR A 1 85 ? 48.496 -3.252 39.432 1.00 37.28 85 THR A CA 1
ATOM 620 C C . THR A 1 85 ? 49.943 -3.666 39.029 1.00 37.28 85 THR A C 1
ATOM 622 O O . THR A 1 85 ? 50.855 -3.167 39.695 1.00 37.28 85 THR A O 1
ATOM 625 N N . PRO A 1 86 ? 50.244 -4.453 37.957 1.00 52.44 86 PRO A N 1
ATOM 626 C CA . PRO A 1 86 ? 49.399 -4.744 36.789 1.00 52.44 86 PRO A CA 1
ATOM 627 C C . PRO A 1 86 ? 49.531 -6.135 36.092 1.00 52.44 86 PRO A C 1
ATOM 629 O O . PRO A 1 86 ? 50.402 -6.939 36.389 1.00 52.44 86 PRO A O 1
ATOM 632 N N . SER A 1 87 ? 48.671 -6.311 35.075 1.00 35.34 87 SER A N 1
ATOM 633 C CA . SER A 1 87 ? 48.868 -6.989 33.772 1.00 35.34 87 SER A CA 1
ATOM 634 C C . SER A 1 87 ? 49.278 -8.466 33.658 1.00 35.34 87 SER A C 1
ATOM 636 O O . SER A 1 87 ? 50.409 -8.827 33.954 1.00 35.34 87 SER A O 1
ATOM 638 N N . ALA A 1 88 ? 48.403 -9.247 33.006 1.00 36.00 88 ALA A N 1
ATOM 639 C CA . ALA A 1 88 ? 48.660 -10.294 31.991 1.00 36.00 88 ALA A CA 1
ATOM 640 C C . ALA A 1 88 ? 47.346 -11.084 31.791 1.00 36.00 88 ALA A C 1
ATOM 642 O O . ALA A 1 88 ? 46.618 -11.260 32.756 1.00 36.00 88 ALA A O 1
ATOM 643 N N . THR A 1 89 ? 46.915 -11.656 30.672 1.00 36.28 89 THR A N 1
ATOM 644 C CA . THR A 1 89 ? 47.254 -11.696 29.246 1.00 36.28 89 THR A CA 1
ATOM 645 C C . THR A 1 89 ? 46.054 -12.420 28.610 1.00 36.28 89 THR A C 1
A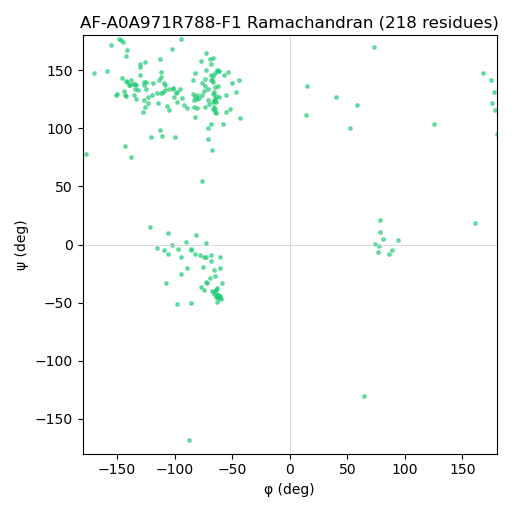TOM 647 O O . THR A 1 89 ? 45.421 -13.257 29.253 1.00 36.28 89 THR A O 1
ATOM 650 N N . ALA A 1 90 ? 45.712 -12.066 27.375 1.00 41.03 90 ALA A N 1
ATOM 651 C CA . ALA A 1 90 ? 44.588 -12.599 26.615 1.00 41.03 90 ALA A CA 1
ATOM 652 C C . ALA A 1 90 ? 44.557 -14.136 26.494 1.00 41.03 90 ALA A C 1
ATOM 654 O O . ALA A 1 90 ? 45.600 -14.767 26.336 1.00 41.03 90 ALA A O 1
ATOM 655 N N . ALA A 1 91 ? 43.351 -14.706 26.418 1.00 39.22 91 ALA A N 1
ATOM 656 C CA . ALA A 1 91 ? 43.103 -15.954 25.702 1.00 39.22 91 ALA A CA 1
ATOM 657 C C . ALA A 1 91 ? 41.661 -15.997 25.170 1.00 39.22 91 ALA A C 1
ATOM 659 O O . ALA A 1 91 ? 40.697 -15.727 25.882 1.00 39.22 91 ALA A O 1
ATOM 660 N N . LEU A 1 92 ? 41.581 -16.292 23.877 1.00 42.50 92 LEU A N 1
ATOM 661 C CA . LEU A 1 92 ? 40.414 -16.437 23.014 1.00 42.50 92 LEU A CA 1
ATOM 662 C C . LEU A 1 92 ? 39.532 -17.641 23.389 1.00 42.50 92 LEU A C 1
ATOM 664 O O . LEU A 1 92 ? 40.070 -18.693 23.719 1.00 42.50 92 LEU A O 1
ATOM 668 N N . ALA A 1 93 ? 38.213 -17.497 23.224 1.00 36.12 93 ALA A N 1
ATOM 669 C CA . ALA A 1 93 ? 37.245 -18.530 22.802 1.00 36.12 93 ALA A CA 1
ATOM 670 C C . ALA A 1 93 ? 35.859 -17.852 22.768 1.00 36.12 93 ALA A C 1
ATOM 672 O O . ALA A 1 93 ? 35.314 -17.484 23.801 1.00 36.12 93 ALA A O 1
ATOM 673 N N . ASP A 1 94 ? 35.400 -17.357 21.623 1.00 37.78 94 ASP A N 1
ATOM 674 C CA . ASP A 1 94 ? 34.600 -18.100 20.640 1.00 37.78 94 ASP A CA 1
ATOM 675 C C . ASP A 1 94 ? 33.364 -18.774 21.270 1.00 37.78 94 ASP A C 1
ATOM 677 O O . ASP A 1 94 ? 33.442 -19.805 21.933 1.00 37.78 94 ASP A O 1
ATOM 681 N N . THR A 1 95 ? 32.198 -18.147 21.106 1.00 35.81 95 THR A N 1
ATOM 682 C CA . THR A 1 95 ? 30.891 -18.765 21.372 1.00 35.81 95 THR A CA 1
ATOM 683 C C . THR A 1 95 ? 29.942 -18.367 20.250 1.00 35.81 95 THR A C 1
ATOM 685 O O . THR A 1 95 ? 29.127 -17.454 20.350 1.00 35.81 95 THR A O 1
ATOM 688 N N . GLN A 1 96 ? 30.179 -19.027 19.122 1.00 37.97 96 GLN A N 1
ATOM 689 C CA . GLN A 1 96 ? 29.213 -19.630 18.207 1.00 37.97 96 GLN A CA 1
ATOM 690 C C . GLN A 1 96 ? 27.730 -19.235 18.379 1.00 37.97 96 GLN A C 1
ATOM 692 O O . GLN A 1 96 ? 27.031 -19.661 19.299 1.00 37.97 96 GLN A O 1
ATOM 697 N N . VAL A 1 97 ? 27.238 -18.500 17.382 1.00 44.44 97 VAL A N 1
ATOM 698 C CA . VAL A 1 97 ? 25.819 -18.297 17.060 1.00 44.44 97 VAL A CA 1
ATOM 699 C C . VAL A 1 97 ? 25.317 -19.545 16.318 1.00 44.44 97 VAL A C 1
ATOM 701 O O . VAL A 1 97 ? 25.924 -19.900 15.304 1.00 44.44 97 VAL A O 1
ATOM 704 N N . PRO A 1 98 ? 24.237 -20.230 16.733 1.00 43.28 98 PRO A N 1
ATOM 705 C CA . PRO A 1 98 ? 23.662 -21.268 15.895 1.00 43.28 98 PRO A CA 1
ATOM 706 C C . PRO A 1 98 ? 22.781 -20.641 14.810 1.00 43.28 98 PRO A C 1
ATOM 708 O O . PRO A 1 98 ? 21.761 -20.006 15.076 1.00 43.28 98 PRO A O 1
ATOM 711 N N . ALA A 1 99 ? 23.200 -20.861 13.566 1.00 36.84 99 ALA A N 1
ATOM 712 C CA . ALA A 1 99 ? 22.385 -20.708 12.377 1.00 36.84 99 ALA A CA 1
ATOM 713 C C . ALA A 1 99 ? 21.235 -21.727 12.401 1.00 36.84 99 ALA A C 1
ATOM 715 O O . ALA A 1 99 ? 21.470 -22.934 12.447 1.00 36.84 99 ALA A O 1
ATOM 716 N N . ALA A 1 100 ? 19.997 -21.244 12.321 1.00 36.75 100 ALA A N 1
ATOM 717 C CA . ALA A 1 100 ? 18.841 -22.065 11.989 1.00 36.75 100 ALA A CA 1
ATOM 718 C C . ALA A 1 100 ? 18.332 -21.653 10.605 1.00 36.75 100 ALA A C 1
ATOM 720 O O . ALA A 1 100 ? 17.544 -20.725 10.447 1.00 36.75 100 ALA A O 1
ATOM 721 N N . THR A 1 101 ? 18.824 -22.369 9.598 1.00 38.66 101 THR A N 1
ATOM 722 C CA . THR A 1 101 ? 18.221 -22.470 8.271 1.00 38.66 101 THR A CA 1
ATOM 723 C C . THR A 1 101 ? 16.870 -23.163 8.407 1.00 38.66 101 THR A C 1
ATOM 725 O O . THR A 1 101 ? 16.827 -24.352 8.715 1.00 38.66 101 THR A O 1
ATOM 728 N N . GLN A 1 102 ? 15.774 -22.454 8.141 1.00 32.84 102 GLN A N 1
ATOM 729 C CA . GLN A 1 102 ? 14.503 -23.078 7.774 1.00 32.84 102 GLN A CA 1
ATOM 730 C C . GLN A 1 102 ? 13.901 -22.331 6.582 1.00 32.84 102 GLN A C 1
ATOM 732 O O . GLN A 1 102 ? 13.821 -21.104 6.565 1.00 32.84 102 GLN A O 1
ATOM 737 N N . ALA A 1 103 ? 13.546 -23.103 5.556 1.00 32.72 103 ALA A N 1
ATOM 738 C CA . ALA A 1 103 ? 12.854 -22.651 4.357 1.00 32.72 103 ALA A CA 1
ATOM 739 C C . ALA A 1 103 ? 11.463 -22.086 4.711 1.00 32.72 103 ALA A C 1
ATOM 741 O O . ALA A 1 103 ? 10.851 -22.565 5.668 1.00 32.72 103 ALA A O 1
ATOM 742 N N . PRO A 1 104 ? 10.928 -21.106 3.960 1.00 38.47 104 PRO A N 1
ATOM 743 C CA . PRO A 1 104 ? 9.612 -20.556 4.250 1.00 38.47 104 PRO A CA 1
ATOM 744 C C . PRO A 1 104 ? 8.520 -21.576 3.900 1.00 38.47 104 PRO A C 1
ATOM 746 O O . PRO A 1 104 ? 8.124 -21.732 2.745 1.00 38.47 104 PRO A O 1
ATOM 749 N N . THR A 1 105 ? 8.017 -22.266 4.922 1.00 31.03 105 THR A N 1
ATOM 750 C CA . THR A 1 105 ? 6.700 -22.903 4.896 1.00 31.03 105 THR A CA 1
ATOM 751 C C . THR A 1 105 ? 5.658 -21.793 4.798 1.00 31.03 105 THR A C 1
ATOM 753 O O . THR A 1 105 ? 5.547 -20.949 5.686 1.00 31.03 105 THR A O 1
ATOM 756 N N . VAL A 1 106 ? 4.909 -21.766 3.697 1.00 45.97 106 VAL A N 1
ATOM 757 C CA . VAL A 1 106 ? 3.747 -20.889 3.529 1.00 45.97 106 VAL A CA 1
ATOM 758 C C . VAL A 1 106 ? 2.636 -21.412 4.440 1.00 45.97 106 VAL A C 1
ATOM 760 O O . VAL A 1 106 ? 1.851 -22.268 4.042 1.00 45.97 106 VAL A O 1
ATOM 763 N N . THR A 1 107 ? 2.585 -20.919 5.676 1.00 34.84 107 THR A N 1
ATOM 764 C CA . THR A 1 107 ? 1.452 -21.131 6.584 1.00 34.84 107 THR A CA 1
ATOM 765 C C . THR A 1 107 ? 0.555 -19.889 6.547 1.00 34.84 107 THR A C 1
ATOM 767 O O . THR A 1 107 ? 1.066 -18.775 6.687 1.00 34.84 107 THR A O 1
ATOM 770 N N . PRO A 1 108 ? -0.772 -20.012 6.360 1.00 42.53 108 PRO A N 1
ATOM 771 C CA . PRO A 1 108 ? -1.702 -18.887 6.444 1.00 42.53 108 PRO A CA 1
ATOM 772 C C . PRO A 1 108 ? -1.965 -18.497 7.913 1.00 42.53 108 PRO A C 1
ATOM 774 O O . PRO A 1 108 ? -3.108 -18.454 8.348 1.00 42.53 108 PRO A O 1
ATOM 777 N N . ASP A 1 109 ? -0.914 -18.217 8.690 1.00 45.47 109 ASP A N 1
ATOM 778 C CA . ASP A 1 109 ? -1.013 -17.959 10.139 1.00 45.47 109 ASP A CA 1
ATOM 779 C C . ASP A 1 109 ? -0.933 -16.468 10.521 1.00 45.47 109 ASP A C 1
ATOM 781 O O . ASP A 1 109 ? -1.082 -16.113 11.689 1.00 45.47 109 ASP A O 1
ATOM 785 N N . GLY A 1 110 ? -0.782 -15.557 9.553 1.00 44.78 110 GLY A N 1
ATOM 786 C CA . GLY A 1 110 ? -0.733 -14.107 9.808 1.00 44.78 110 GLY A CA 1
ATOM 787 C C . GLY A 1 110 ? -2.074 -13.458 10.184 1.00 44.78 110 GLY A C 1
ATOM 788 O O . GLY A 1 110 ? -2.109 -12.306 10.623 1.00 44.78 110 GLY A O 1
ATOM 789 N N . ILE A 1 111 ? -3.190 -14.185 10.036 1.00 49.78 111 ILE A N 1
ATOM 790 C CA . ILE A 1 111 ? -4.546 -13.660 10.280 1.00 49.78 111 ILE A CA 1
ATOM 791 C C . ILE A 1 111 ? -4.969 -13.846 11.753 1.00 49.78 111 ILE A C 1
ATOM 793 O O . ILE A 1 111 ? -5.848 -13.136 12.241 1.00 49.78 111 ILE A O 1
ATOM 797 N N . THR A 1 112 ? -4.332 -14.753 12.501 1.00 44.69 112 THR A N 1
ATOM 798 C CA . THR A 1 112 ? -4.937 -15.317 13.724 1.00 44.69 112 THR A CA 1
ATOM 799 C C . THR A 1 112 ? -4.497 -14.655 15.040 1.00 44.69 112 THR A C 1
ATOM 801 O O . THR A 1 112 ? -5.045 -14.982 16.087 1.00 44.69 112 THR A O 1
ATOM 804 N N . ALA A 1 113 ? -3.565 -13.693 15.041 1.00 48.81 113 ALA A N 1
ATOM 805 C CA . ALA A 1 113 ? -2.946 -13.217 16.292 1.00 48.81 113 ALA A CA 1
ATOM 806 C C . ALA A 1 113 ? -3.097 -11.718 16.618 1.00 48.81 113 ALA A C 1
ATOM 808 O O . ALA A 1 113 ? -2.392 -11.223 17.497 1.00 48.81 113 ALA A O 1
ATOM 809 N N . LEU A 1 114 ? -4.001 -10.965 15.975 1.00 59.53 114 LEU A N 1
ATOM 810 C CA . LEU A 1 114 ? -4.283 -9.601 16.447 1.00 59.53 114 LEU A CA 1
ATOM 811 C C . LEU A 1 114 ? -5.403 -9.614 17.489 1.00 59.53 114 LEU A C 1
ATOM 813 O O . LEU A 1 114 ? -6.540 -9.966 17.178 1.00 59.53 114 LEU A O 1
ATOM 817 N N . ALA A 1 115 ? -5.086 -9.182 18.712 1.00 57.22 115 ALA A N 1
ATOM 818 C CA . ALA A 1 115 ? -6.052 -8.994 19.793 1.00 57.22 115 ALA A CA 1
ATOM 819 C C . ALA A 1 115 ? -7.225 -8.129 19.314 1.00 57.22 115 ALA A C 1
ATOM 821 O O . ALA A 1 115 ? -7.024 -6.983 18.923 1.00 57.22 115 ALA A O 1
ATOM 822 N N . HIS A 1 116 ? -8.437 -8.678 19.289 1.00 60.47 116 HIS A N 1
ATOM 823 C CA . HIS A 1 116 ? -9.595 -8.021 18.688 1.00 60.47 116 HIS A CA 1
ATOM 824 C C . HIS A 1 116 ? -10.008 -6.791 19.510 1.00 60.47 116 HIS A C 1
ATOM 826 O O . HIS A 1 116 ? -10.620 -6.925 20.568 1.00 60.47 116 HIS A O 1
ATOM 832 N N . ASN A 1 117 ? -9.680 -5.587 19.039 1.00 69.50 117 ASN A N 1
ATOM 833 C CA . ASN A 1 117 ? -10.180 -4.360 19.647 1.00 69.50 117 ASN A CA 1
ATOM 834 C C . ASN A 1 117 ? -11.575 -4.060 19.091 1.00 69.50 117 ASN A C 1
ATOM 836 O O . ASN A 1 117 ? -11.760 -3.951 17.878 1.00 69.50 117 ASN A O 1
ATOM 840 N N . ALA A 1 118 ? -12.563 -3.917 19.977 1.00 68.06 118 ALA A N 1
ATOM 841 C CA . ALA A 1 118 ? -13.931 -3.592 19.584 1.00 68.06 118 ALA A CA 1
ATOM 842 C C . ALA A 1 118 ? -13.966 -2.303 18.738 1.00 68.06 118 ALA A C 1
ATOM 844 O O . ALA A 1 118 ? -13.399 -1.280 19.122 1.00 68.06 118 ALA A O 1
ATOM 845 N N . GLY A 1 119 ? -14.616 -2.363 17.571 1.00 76.00 119 GLY A N 1
ATOM 846 C CA . GLY A 1 119 ? -14.695 -1.244 16.621 1.00 76.00 119 GLY A CA 1
ATOM 847 C C . GLY A 1 119 ? -13.469 -1.066 15.714 1.00 76.00 119 GLY A C 1
ATOM 848 O O . GLY A 1 119 ? -13.423 -0.108 14.938 1.00 76.00 119 GLY A O 1
ATOM 849 N N . GLN A 1 120 ? -12.484 -1.968 15.782 1.00 84.50 120 GLN A N 1
ATOM 850 C CA . GLN A 1 120 ? -11.363 -2.022 14.847 1.00 84.50 120 GLN A CA 1
ATOM 851 C C . GLN A 1 120 ? -11.437 -3.271 13.968 1.00 84.50 120 GLN A C 1
ATOM 853 O O . GLN A 1 120 ? -11.910 -4.331 14.375 1.00 84.50 120 GLN A O 1
ATOM 858 N N . ARG A 1 121 ? -10.942 -3.144 12.740 1.00 87.12 121 ARG A N 1
ATOM 859 C CA . ARG A 1 121 ? -10.889 -4.211 11.751 1.00 87.12 121 ARG A CA 1
ATOM 860 C C . ARG A 1 121 ? -9.448 -4.632 11.528 1.00 87.12 121 ARG A C 1
ATOM 862 O O . ARG A 1 121 ? -8.584 -3.787 11.299 1.00 87.12 121 ARG A O 1
ATOM 869 N N . ALA A 1 122 ? -9.205 -5.939 11.576 1.00 90.69 122 ALA A N 1
ATOM 870 C CA . ALA A 1 122 ? -7.918 -6.508 11.206 1.00 90.69 122 ALA A CA 1
ATOM 871 C C . ALA A 1 122 ? -7.653 -6.255 9.717 1.00 90.69 122 ALA A C 1
ATOM 873 O O . ALA A 1 122 ? -8.495 -6.562 8.869 1.00 90.69 122 ALA A O 1
ATOM 874 N N . VAL A 1 123 ? -6.488 -5.693 9.419 1.00 93.81 123 VAL A N 1
ATOM 875 C CA . VAL A 1 123 ? -6.012 -5.425 8.065 1.00 93.81 123 VAL A CA 1
ATOM 876 C C . VAL A 1 123 ? -4.675 -6.123 7.894 1.00 93.81 123 VAL A C 1
ATOM 878 O O . VAL A 1 123 ? -3.774 -5.914 8.703 1.00 93.81 123 VAL A O 1
ATOM 881 N N . VAL A 1 124 ? -4.547 -6.931 6.846 1.00 95.69 124 VAL A N 1
ATOM 882 C CA . VAL A 1 124 ? -3.276 -7.559 6.473 1.00 95.69 124 VAL A CA 1
ATOM 883 C C . VAL A 1 124 ? -2.850 -7.002 5.126 1.00 95.69 124 VAL A C 1
ATOM 885 O O . VAL A 1 124 ? -3.583 -7.101 4.138 1.00 95.69 124 VAL A O 1
ATOM 888 N N . TYR A 1 125 ? -1.669 -6.400 5.098 1.00 96.38 125 TYR A N 1
ATOM 889 C CA . TYR A 1 125 ? -1.002 -5.967 3.884 1.00 96.38 125 TYR A CA 1
ATOM 890 C C . TYR A 1 125 ? -0.021 -7.037 3.448 1.00 96.38 125 TYR A C 1
ATOM 892 O O . TYR A 1 125 ? 0.761 -7.518 4.264 1.00 96.38 125 TYR A O 1
ATOM 900 N N . ARG A 1 126 ? -0.022 -7.372 2.160 1.00 95.81 126 ARG A N 1
ATOM 901 C CA . ARG A 1 126 ? 0.942 -8.318 1.608 1.00 95.81 126 ARG A CA 1
ATOM 902 C C . ARG A 1 126 ? 1.508 -7.825 0.289 1.00 95.81 126 ARG A C 1
ATOM 904 O O . ARG A 1 126 ? 0.757 -7.346 -0.559 1.00 95.81 126 ARG A O 1
ATOM 911 N N . VAL A 1 127 ? 2.815 -7.985 0.103 1.00 95.12 127 VAL A N 1
ATOM 912 C CA . VAL A 1 127 ? 3.488 -7.808 -1.184 1.00 95.12 127 VAL A CA 1
ATOM 913 C C . VAL A 1 127 ? 4.230 -9.090 -1.538 1.00 95.12 127 VAL A C 1
ATOM 915 O O . VAL A 1 127 ? 5.087 -9.542 -0.786 1.00 95.12 127 VAL A O 1
ATOM 918 N N . GLU A 1 128 ? 3.904 -9.679 -2.684 1.00 92.81 128 GLU A N 1
ATOM 919 C CA . GLU A 1 128 ? 4.497 -10.932 -3.164 1.00 92.81 128 GLU A CA 1
ATOM 920 C C . GLU A 1 128 ? 5.222 -10.706 -4.491 1.00 92.81 128 GLU A C 1
ATOM 922 O O . GLU A 1 128 ? 4.718 -10.001 -5.366 1.00 92.81 128 GLU A O 1
ATOM 927 N N . ALA A 1 129 ? 6.392 -11.324 -4.660 1.00 88.94 129 ALA A N 1
ATOM 928 C CA . ALA A 1 129 ? 7.074 -11.365 -5.949 1.00 88.94 129 ALA A CA 1
ATOM 929 C C . ALA A 1 129 ? 6.390 -12.384 -6.877 1.00 88.94 129 ALA A C 1
ATOM 931 O O . ALA A 1 129 ? 6.031 -13.477 -6.452 1.00 88.94 129 ALA A O 1
ATOM 932 N N . LEU A 1 130 ? 6.241 -12.040 -8.157 1.00 81.06 130 LEU A N 1
ATOM 933 C CA . LEU A 1 130 ? 5.669 -12.904 -9.201 1.00 81.06 130 LEU A CA 1
ATOM 934 C C . LEU A 1 130 ? 6.731 -13.756 -9.919 1.00 81.06 130 LEU A C 1
ATOM 936 O O . LEU A 1 130 ? 6.411 -14.469 -10.869 1.00 81.06 130 LEU A O 1
ATOM 940 N N . ALA A 1 131 ? 8.000 -13.675 -9.514 1.00 69.00 131 ALA A N 1
ATOM 941 C CA . ALA A 1 131 ? 9.069 -14.447 -10.133 1.00 69.00 131 ALA A CA 1
ATOM 942 C C . ALA A 1 131 ? 8.974 -15.927 -9.726 1.00 69.00 131 ALA A C 1
ATOM 944 O O . ALA A 1 131 ? 9.096 -16.274 -8.552 1.00 69.00 131 ALA A O 1
ATOM 945 N N . ALA A 1 132 ? 8.784 -16.809 -10.709 1.00 50.91 132 ALA A N 1
ATOM 946 C CA . ALA A 1 132 ? 8.780 -18.249 -10.491 1.00 50.91 132 ALA A CA 1
ATOM 947 C C . ALA A 1 132 ? 10.169 -18.721 -10.017 1.00 50.91 132 ALA A C 1
ATOM 949 O O . ALA A 1 132 ? 11.136 -18.672 -10.772 1.00 50.91 132 ALA A O 1
ATOM 950 N N . GLY A 1 133 ? 10.261 -19.188 -8.768 1.00 52.78 133 GLY A N 1
ATOM 951 C CA . GLY A 1 133 ? 11.433 -19.907 -8.251 1.00 52.78 133 GLY A CA 1
ATOM 952 C C . GLY A 1 133 ? 12.494 -19.078 -7.519 1.00 52.78 133 GLY A C 1
ATOM 953 O O . GLY A 1 133 ? 13.499 -19.652 -7.107 1.00 52.78 133 GLY A O 1
ATOM 954 N N . ALA A 1 134 ? 12.294 -17.773 -7.308 1.00 55.53 134 ALA A N 1
ATOM 955 C CA . ALA A 1 134 ? 13.193 -16.968 -6.477 1.00 55.53 134 ALA A CA 1
ATOM 956 C C . ALA A 1 134 ? 12.701 -16.938 -5.020 1.00 55.53 134 ALA A C 1
ATOM 958 O O . ALA A 1 134 ? 11.598 -16.478 -4.736 1.00 55.53 134 ALA A O 1
ATOM 959 N N . SER A 1 135 ? 13.525 -17.421 -4.088 1.00 56.94 135 SER A N 1
ATOM 960 C CA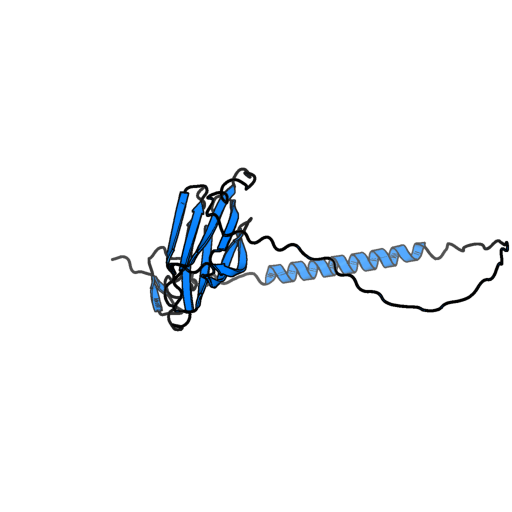 . SER A 1 135 ? 13.263 -17.398 -2.639 1.00 56.94 135 SER A CA 1
ATOM 961 C C . SER A 1 135 ? 13.423 -16.009 -2.003 1.00 56.94 135 SER A C 1
ATOM 963 O O . SER A 1 135 ? 13.009 -15.813 -0.863 1.00 56.94 135 SER A O 1
ATOM 965 N N . ALA A 1 136 ? 13.976 -15.043 -2.742 1.00 65.62 136 ALA A N 1
ATOM 966 C CA . ALA A 1 136 ? 14.039 -13.630 -2.386 1.00 65.62 136 ALA A CA 1
ATOM 967 C C . ALA A 1 136 ? 13.617 -12.787 -3.600 1.00 65.62 136 ALA A C 1
ATOM 969 O O . ALA A 1 136 ? 14.143 -12.960 -4.701 1.00 65.62 136 ALA A O 1
ATOM 970 N N . GLY A 1 137 ? 12.627 -11.921 -3.405 1.00 72.81 137 GLY A N 1
ATOM 971 C CA . GLY A 1 137 ? 12.106 -10.997 -4.408 1.00 72.81 137 GLY A CA 1
ATOM 972 C C . GLY A 1 137 ? 12.864 -9.664 -4.451 1.00 72.81 137 GLY A C 1
ATOM 973 O O . GLY A 1 137 ? 13.928 -9.538 -3.845 1.00 72.81 137 GLY A O 1
ATOM 974 N N . PRO A 1 138 ? 12.335 -8.649 -5.154 1.00 83.19 138 PRO A N 1
ATOM 975 C CA . PRO A 1 138 ? 12.950 -7.325 -5.201 1.00 83.19 138 PRO A CA 1
ATOM 976 C C . PRO A 1 138 ? 12.990 -6.668 -3.825 1.00 83.19 138 PRO A C 1
ATOM 978 O O . PRO A 1 138 ? 12.074 -6.837 -3.014 1.00 83.19 138 PRO A O 1
ATOM 981 N N . THR A 1 139 ? 14.000 -5.824 -3.615 1.00 90.94 139 THR A N 1
ATOM 982 C CA . THR A 1 139 ? 13.918 -4.766 -2.607 1.00 90.94 139 THR A CA 1
ATOM 983 C C . THR A 1 139 ? 12.859 -3.761 -3.052 1.00 90.94 139 THR A C 1
ATOM 985 O O . THR A 1 139 ? 12.918 -3.219 -4.159 1.00 90.94 139 THR A O 1
ATOM 988 N N . ILE A 1 140 ? 11.870 -3.554 -2.194 1.00 93.38 140 ILE A N 1
ATOM 989 C CA . ILE A 1 140 ? 10.697 -2.724 -2.415 1.00 93.38 140 ILE A CA 1
ATOM 990 C C . ILE A 1 140 ? 10.579 -1.675 -1.313 1.00 93.38 140 ILE A C 1
ATOM 992 O O . ILE A 1 140 ? 10.792 -1.943 -0.133 1.00 93.38 140 ILE A O 1
ATOM 996 N N . SER A 1 141 ? 10.202 -0.471 -1.721 1.00 96.12 141 SER A N 1
ATOM 997 C CA . SER A 1 141 ? 9.809 0.617 -0.837 1.00 96.12 141 SER A CA 1
ATOM 998 C C . SER A 1 141 ? 8.290 0.590 -0.679 1.00 96.12 141 SER A C 1
ATOM 1000 O O . SER A 1 141 ? 7.565 0.547 -1.679 1.00 96.12 141 SER A O 1
ATOM 1002 N N . ILE A 1 142 ? 7.803 0.550 0.559 1.00 97.25 142 ILE A N 1
ATOM 1003 C CA . ILE A 1 142 ? 6.396 0.312 0.881 1.00 97.25 142 ILE A CA 1
ATOM 1004 C C . ILE A 1 142 ? 5.875 1.432 1.778 1.00 97.25 142 ILE A C 1
ATOM 1006 O O . ILE A 1 142 ? 6.309 1.575 2.918 1.00 97.25 142 ILE A O 1
ATOM 1010 N N . ASP A 1 143 ? 4.881 2.168 1.287 1.00 97.25 143 ASP A N 1
ATOM 1011 C CA . ASP A 1 143 ? 4.072 3.092 2.082 1.00 97.25 143 ASP A CA 1
ATOM 1012 C C . ASP A 1 143 ? 2.732 2.433 2.425 1.00 97.25 143 ASP A C 1
ATOM 1014 O O . ASP A 1 143 ? 2.010 1.986 1.527 1.00 97.25 143 ASP A O 1
ATOM 1018 N N . TYR A 1 144 ? 2.355 2.390 3.702 1.00 96.38 144 TYR A N 1
ATOM 1019 C CA . TYR A 1 144 ? 1.098 1.780 4.149 1.00 96.38 144 TYR A CA 1
ATOM 1020 C C . TYR A 1 144 ? 0.465 2.519 5.334 1.00 96.38 144 TYR A C 1
ATOM 1022 O O . TYR A 1 144 ? 1.019 3.487 5.854 1.00 96.38 144 TYR A O 1
ATOM 1030 N N . VAL A 1 145 ? -0.745 2.111 5.730 1.00 94.44 145 VAL A N 1
ATOM 1031 C CA . VAL A 1 145 ? -1.483 2.721 6.849 1.00 94.44 145 VAL A CA 1
ATOM 1032 C C . VAL A 1 145 ? -1.481 1.791 8.060 1.00 94.44 145 VAL A C 1
ATOM 1034 O O . VAL A 1 145 ? -2.031 0.694 7.997 1.00 94.44 145 VAL A O 1
ATOM 1037 N N . GLU A 1 146 ? -0.910 2.254 9.166 1.00 92.12 146 GLU A N 1
ATOM 1038 C CA . GLU A 1 146 ? -0.809 1.561 10.453 1.00 92.12 146 GLU A CA 1
ATOM 1039 C C . GLU A 1 146 ? -1.935 1.907 11.431 1.00 92.12 146 GLU A C 1
ATOM 1041 O O . GLU A 1 146 ? -2.783 2.773 11.183 1.00 92.12 146 GLU A O 1
ATOM 1046 N N . THR A 1 147 ? -1.905 1.235 12.585 1.00 84.75 147 THR A N 1
ATOM 1047 C CA . THR A 1 147 ? -2.855 1.374 13.684 1.00 84.75 147 THR A CA 1
ATOM 1048 C C . THR A 1 147 ? -3.111 2.841 14.016 1.00 84.75 147 THR A C 1
ATOM 1050 O O . THR A 1 147 ? -2.196 3.653 14.166 1.00 84.75 147 THR A O 1
ATOM 1053 N N . GLY A 1 148 ? -4.391 3.196 14.125 1.00 77.19 148 GLY A N 1
ATOM 1054 C CA . GLY A 1 148 ? -4.810 4.584 14.324 1.00 77.19 148 GLY A CA 1
ATOM 1055 C C . GLY A 1 148 ? -4.786 5.447 13.055 1.00 77.19 148 GLY A C 1
ATOM 1056 O O . GLY A 1 148 ? -4.927 6.663 13.158 1.00 77.19 148 GLY A O 1
ATOM 1057 N N . GLY A 1 149 ? -4.621 4.850 11.869 1.00 82.94 149 GLY A N 1
ATOM 1058 C CA . GLY A 1 149 ? -4.706 5.547 10.582 1.00 82.94 149 GLY A CA 1
ATOM 1059 C C . GLY A 1 149 ? -3.457 6.353 10.217 1.00 82.94 149 GLY A C 1
ATOM 1060 O O . GLY A 1 149 ? -3.543 7.291 9.423 1.00 82.94 149 GLY A O 1
ATOM 1061 N N . ARG A 1 150 ? -2.306 6.031 10.815 1.00 87.50 150 ARG A N 1
ATOM 1062 C CA . ARG A 1 150 ? -1.037 6.734 10.573 1.00 87.50 150 ARG A CA 1
ATOM 1063 C C . ARG A 1 150 ? -0.356 6.182 9.326 1.00 87.50 150 ARG A C 1
ATOM 1065 O O . ARG A 1 150 ? -0.389 4.982 9.096 1.00 87.50 150 ARG A O 1
ATOM 1072 N N . ALA A 1 151 ? 0.267 7.047 8.532 1.00 91.81 151 ALA A N 1
ATOM 1073 C CA . ALA A 1 151 ? 1.113 6.595 7.433 1.00 91.81 151 ALA A CA 1
ATOM 1074 C C . ALA A 1 151 ? 2.436 6.045 7.987 1.00 91.81 151 ALA A C 1
ATOM 1076 O O . ALA A 1 151 ? 3.033 6.668 8.867 1.00 91.81 151 ALA A O 1
ATOM 1077 N N . ALA A 1 152 ? 2.877 4.917 7.446 1.00 94.38 152 ALA A N 1
ATOM 1078 C CA . ALA A 1 152 ? 4.145 4.273 7.743 1.00 94.38 152 ALA A CA 1
ATOM 1079 C C . ALA A 1 152 ? 4.884 3.949 6.445 1.00 94.38 152 ALA A C 1
ATOM 1081 O O . ALA A 1 152 ? 4.268 3.806 5.386 1.00 94.38 152 ALA A O 1
ATOM 1082 N N . HIS A 1 153 ? 6.205 3.852 6.552 1.00 96.06 153 HIS A N 1
ATOM 1083 C CA . HIS A 1 153 ? 7.108 3.594 5.443 1.00 96.06 153 HIS A CA 1
ATOM 1084 C C . HIS A 1 153 ? 8.122 2.531 5.847 1.00 96.06 153 HIS A C 1
ATOM 1086 O O . HIS A 1 153 ? 8.665 2.592 6.952 1.00 96.06 153 HIS A O 1
ATOM 1092 N N . VAL A 1 154 ? 8.407 1.592 4.950 1.00 96.25 154 VAL A N 1
ATOM 1093 C CA . VAL A 1 154 ? 9.436 0.574 5.153 1.00 96.25 154 VAL A CA 1
ATOM 1094 C C . VAL A 1 154 ? 10.116 0.221 3.836 1.00 96.25 154 VAL A C 1
ATOM 1096 O O . VAL A 1 154 ? 9.476 0.146 2.788 1.00 96.25 154 VAL A O 1
ATOM 1099 N N . GLU A 1 155 ? 11.417 -0.033 3.901 1.00 96.31 155 GLU A N 1
ATOM 1100 C CA . GLU A 1 155 ? 12.152 -0.716 2.841 1.00 96.31 155 GLU A CA 1
ATOM 1101 C C . GLU A 1 155 ? 12.283 -2.190 3.224 1.00 96.31 155 GLU A C 1
ATOM 1103 O O . GLU A 1 155 ? 12.779 -2.524 4.301 1.00 96.31 155 GLU A O 1
ATOM 1108 N N . ALA A 1 156 ? 11.792 -3.080 2.367 1.00 92.81 156 ALA A N 1
ATOM 1109 C CA . ALA A 1 156 ? 11.752 -4.513 2.629 1.00 92.81 156 ALA A CA 1
ATOM 1110 C C . ALA A 1 156 ? 12.073 -5.310 1.364 1.00 92.81 156 ALA A C 1
ATOM 1112 O O . ALA A 1 156 ? 12.087 -4.775 0.263 1.00 92.81 156 ALA A O 1
ATOM 1113 N N . THR A 1 157 ? 12.325 -6.607 1.507 1.00 91.94 157 THR A N 1
ATOM 1114 C CA . THR A 1 157 ? 12.474 -7.522 0.366 1.00 91.94 157 THR A CA 1
ATOM 1115 C C . THR A 1 157 ? 11.216 -8.374 0.263 1.00 91.94 157 THR A C 1
ATOM 1117 O O . THR A 1 157 ? 10.741 -8.866 1.283 1.00 91.94 157 THR A O 1
ATOM 1120 N N . ALA A 1 158 ? 10.650 -8.533 -0.936 1.00 89.06 158 ALA A N 1
ATOM 1121 C CA . ALA A 1 158 ? 9.485 -9.399 -1.117 1.00 89.06 158 ALA A CA 1
ATOM 1122 C C . ALA A 1 158 ? 9.857 -10.891 -0.905 1.00 89.06 158 ALA A C 1
ATOM 1124 O O . ALA A 1 158 ? 10.951 -11.294 -1.301 1.00 89.06 158 ALA A O 1
ATOM 1125 N N . PRO A 1 159 ? 8.967 -11.738 -0.355 1.00 92.62 159 PRO A N 1
ATOM 1126 C CA . PRO A 1 159 ? 7.634 -11.397 0.126 1.00 92.62 159 PRO A CA 1
ATOM 1127 C C . PRO A 1 159 ? 7.673 -10.612 1.444 1.00 92.62 159 PRO A C 1
ATOM 1129 O O . PRO A 1 159 ? 8.477 -10.889 2.327 1.00 92.62 159 PRO A O 1
ATOM 1132 N N . TRP A 1 160 ? 6.766 -9.648 1.574 1.00 93.75 160 TRP A N 1
ATOM 1133 C CA . TRP A 1 160 ? 6.589 -8.845 2.782 1.00 93.75 160 TRP A CA 1
ATOM 1134 C C . TRP A 1 160 ? 5.132 -8.894 3.237 1.00 93.75 160 TRP A C 1
ATOM 1136 O O . TRP A 1 160 ? 4.216 -8.829 2.413 1.00 93.75 160 TRP A O 1
ATOM 1146 N N . GLU A 1 161 ? 4.916 -8.989 4.546 1.00 95.00 161 GLU A N 1
ATOM 1147 C CA . GLU A 1 161 ? 3.595 -8.990 5.167 1.00 95.00 161 GLU A CA 1
ATOM 1148 C C . GLU A 1 161 ? 3.602 -8.129 6.430 1.00 95.00 161 GLU A C 1
ATOM 1150 O O . GLU A 1 161 ? 4.567 -8.145 7.192 1.00 95.00 161 GLU A O 1
ATOM 1155 N N . GLN A 1 162 ? 2.509 -7.399 6.651 1.00 95.00 162 GLN A N 1
ATOM 1156 C CA . GLN A 1 162 ? 2.293 -6.624 7.865 1.00 95.00 162 GLN A CA 1
ATOM 1157 C C . GLN A 1 162 ? 0.823 -6.646 8.258 1.00 95.00 162 GLN A C 1
ATOM 1159 O O . GLN A 1 162 ? -0.058 -6.336 7.449 1.00 95.00 162 GLN A O 1
ATOM 1164 N N . SER A 1 163 ? 0.569 -6.929 9.531 1.00 93.12 163 SER A N 1
ATOM 1165 C CA . SER A 1 163 ? -0.778 -6.947 10.093 1.00 93.12 163 SER A CA 1
ATOM 1166 C C . SER A 1 163 ? -1.006 -5.756 11.020 1.00 93.12 163 SER A C 1
ATOM 1168 O O . SER A 1 163 ? -0.158 -5.403 11.837 1.00 93.12 163 SER A O 1
ATOM 1170 N N . THR A 1 164 ? -2.171 -5.124 10.910 1.00 92.00 164 THR A N 1
ATOM 1171 C CA . THR A 1 164 ? -2.553 -3.960 11.716 1.00 92.00 164 THR A CA 1
ATOM 1172 C C . THR A 1 164 ? -4.054 -3.945 12.015 1.00 92.00 164 THR A C 1
ATOM 1174 O O . THR A 1 164 ? -4.808 -4.798 11.544 1.00 92.00 164 THR A O 1
ATOM 1177 N N . GLN A 1 165 ? -4.503 -2.971 12.807 1.00 91.00 165 GLN A N 1
ATOM 1178 C CA . GLN A 1 165 ? -5.916 -2.746 13.090 1.00 91.00 165 GLN A CA 1
ATOM 1179 C C . GLN A 1 165 ? -6.312 -1.305 12.802 1.00 91.00 165 GLN A C 1
ATOM 1181 O O . GLN A 1 165 ? -5.743 -0.361 13.350 1.00 91.00 165 GLN A O 1
ATOM 1186 N N . LEU A 1 166 ? -7.318 -1.135 11.948 1.00 90.75 166 LEU A N 1
ATOM 1187 C CA . LEU A 1 166 ? -7.844 0.174 11.577 1.00 90.75 166 LEU A CA 1
ATOM 1188 C C . LEU A 1 166 ? -9.269 0.337 12.100 1.00 90.75 166 LEU A C 1
ATOM 1190 O O . LEU A 1 166 ? -10.051 -0.608 12.089 1.00 90.75 166 LEU A O 1
ATOM 1194 N N . GLY A 1 167 ? -9.611 1.537 12.564 1.00 87.31 167 GLY A N 1
ATOM 1195 C CA . GLY A 1 167 ? -10.970 1.837 13.010 1.00 87.31 167 GLY A CA 1
ATOM 1196 C C . GLY A 1 167 ? -11.982 1.816 11.861 1.00 87.31 167 GLY A C 1
ATOM 1197 O O . GLY A 1 167 ? -11.624 1.961 10.686 1.00 87.31 167 GLY A O 1
ATOM 1198 N N . ALA A 1 168 ? -13.261 1.681 12.207 1.00 84.94 168 ALA A N 1
ATOM 1199 C CA . ALA A 1 168 ? -14.361 1.881 11.267 1.00 84.94 168 ALA A CA 1
ATOM 1200 C C . ALA A 1 168 ? -14.229 3.222 10.515 1.00 84.94 168 ALA A C 1
ATOM 1202 O O . ALA A 1 168 ? -13.834 4.247 11.075 1.00 84.94 168 ALA A O 1
ATOM 1203 N N . GLY A 1 169 ? -14.527 3.214 9.216 1.00 84.56 169 GLY A N 1
ATOM 1204 C CA . GLY A 1 169 ? -14.409 4.386 8.342 1.00 84.56 169 GLY A CA 1
ATOM 1205 C C . GLY A 1 169 ? -12.983 4.754 7.901 1.00 84.56 169 GLY A C 1
ATOM 1206 O O . GLY A 1 169 ? -12.829 5.620 7.033 1.00 84.56 169 GLY A O 1
ATOM 1207 N N . CYS A 1 170 ? -11.937 4.098 8.419 1.00 89.62 170 CYS A N 1
ATOM 1208 C CA . CYS A 1 170 ? -10.576 4.263 7.907 1.00 89.62 170 CYS A CA 1
ATOM 1209 C C . CYS A 1 170 ? -10.417 3.666 6.496 1.00 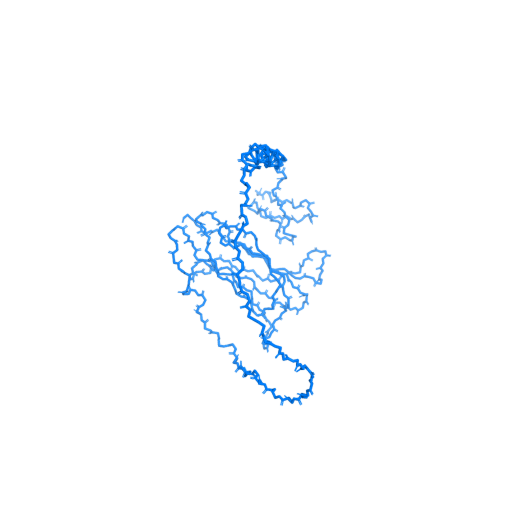89.62 170 CYS A C 1
ATOM 1211 O O . CYS A 1 170 ? -11.126 2.743 6.085 1.00 89.62 170 CYS A O 1
ATOM 1213 N N . MET A 1 171 ? -9.443 4.188 5.748 1.00 92.44 171 MET A N 1
ATOM 1214 C CA . MET A 1 171 ? -9.023 3.648 4.455 1.00 92.44 171 MET A CA 1
ATOM 1215 C C . MET A 1 171 ? -7.693 2.923 4.640 1.00 92.44 171 MET A C 1
ATOM 1217 O O . MET A 1 171 ? -6.691 3.564 4.956 1.00 92.44 171 MET A O 1
ATOM 1221 N N . ALA A 1 172 ? -7.682 1.610 4.426 1.00 94.94 172 ALA A N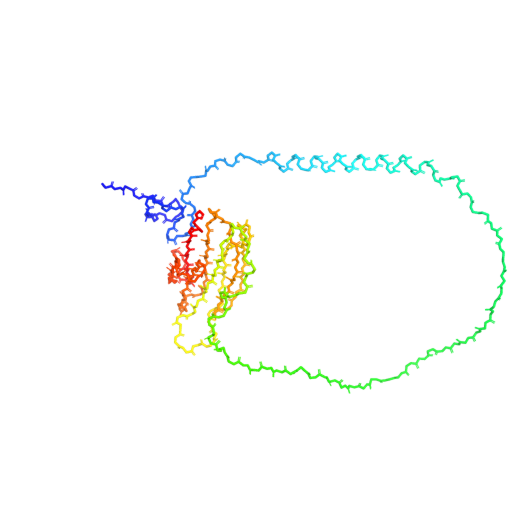 1
ATOM 1222 C CA . ALA A 1 172 ? -6.446 0.865 4.261 1.00 94.94 172 ALA A CA 1
ATOM 1223 C C . ALA A 1 172 ? -5.836 1.241 2.908 1.00 94.94 172 ALA A C 1
ATOM 1225 O O . ALA A 1 172 ? -6.541 1.294 1.897 1.00 94.94 172 ALA A O 1
ATOM 1226 N N . ARG A 1 173 ? -4.534 1.515 2.883 1.00 96.50 173 ARG A N 1
ATOM 1227 C CA . ARG A 1 173 ? -3.791 1.826 1.659 1.00 96.50 173 ARG A CA 1
ATOM 1228 C C . ARG A 1 173 ? -2.423 1.181 1.737 1.00 96.50 173 ARG A C 1
ATOM 1230 O O . ARG A 1 173 ? -1.796 1.226 2.790 1.00 96.50 173 ARG A O 1
ATOM 1237 N N . ILE A 1 174 ? -1.975 0.645 0.609 1.00 97.25 174 ILE A N 1
ATOM 1238 C CA . ILE A 1 174 ? -0.593 0.238 0.384 1.00 97.25 174 ILE A CA 1
ATOM 1239 C C . ILE A 1 174 ? -0.121 0.740 -0.980 1.00 97.25 174 ILE A C 1
ATOM 1241 O O . ILE A 1 174 ? -0.856 0.674 -1.971 1.00 97.25 174 ILE A O 1
ATOM 1245 N N . VAL A 1 175 ? 1.104 1.251 -1.024 1.00 97.56 175 VAL A N 1
ATOM 1246 C CA . VAL A 1 175 ? 1.838 1.596 -2.240 1.00 97.56 175 VAL A CA 1
ATOM 1247 C C . VAL A 1 175 ? 3.193 0.913 -2.154 1.00 97.56 175 VAL A C 1
ATOM 1249 O O . VAL A 1 175 ? 3.998 1.262 -1.301 1.00 97.56 175 VAL A O 1
ATOM 1252 N N . ALA A 1 176 ? 3.443 -0.048 -3.035 1.00 96.50 176 ALA A N 1
ATOM 1253 C CA . ALA A 1 176 ? 4.728 -0.726 -3.144 1.00 96.50 176 ALA A CA 1
ATOM 1254 C C . ALA A 1 176 ? 5.433 -0.277 -4.426 1.00 96.50 176 ALA A C 1
ATOM 1256 O O . ALA A 1 176 ? 4.815 -0.237 -5.494 1.00 96.50 176 ALA A O 1
ATOM 1257 N N . GLN A 1 177 ? 6.712 0.072 -4.319 1.00 96.19 177 GLN A N 1
ATOM 1258 C CA . GLN A 1 177 ? 7.557 0.517 -5.422 1.00 96.19 177 GLN A CA 1
ATOM 1259 C C . GLN A 1 177 ? 8.826 -0.324 -5.475 1.00 96.19 177 GLN A C 1
ATOM 1261 O O . GLN A 1 177 ? 9.431 -0.587 -4.442 1.00 96.19 177 GLN A O 1
ATOM 1266 N N . GLY A 1 178 ? 9.240 -0.727 -6.670 1.00 93.75 178 GLY A N 1
ATOM 1267 C CA . GLY A 1 178 ? 10.418 -1.567 -6.855 1.00 93.75 178 GLY A CA 1
ATOM 1268 C C . GLY A 1 178 ? 11.041 -1.403 -8.238 1.00 93.75 178 GLY A C 1
ATOM 1269 O O . GLY A 1 178 ? 10.466 -0.732 -9.102 1.00 93.75 178 GLY A O 1
ATOM 1270 N N . PRO A 1 179 ? 12.222 -1.999 -8.458 1.00 90.94 179 PRO A N 1
ATOM 1271 C CA . PRO A 1 179 ? 12.917 -1.926 -9.734 1.00 90.94 179 PRO A CA 1
ATOM 1272 C C . PRO A 1 179 ? 12.130 -2.619 -10.854 1.00 90.94 179 PRO A C 1
ATOM 1274 O O . PRO A 1 179 ? 11.443 -3.622 -10.644 1.00 90.94 179 PRO A O 1
ATOM 1277 N N . ALA A 1 180 ? 12.266 -2.097 -12.070 1.00 85.69 180 ALA A N 1
ATOM 1278 C CA . ALA A 1 180 ? 11.725 -2.723 -13.267 1.00 85.69 180 ALA A CA 1
ATOM 1279 C C . ALA A 1 180 ? 12.322 -4.116 -13.515 1.00 85.69 180 ALA A C 1
ATOM 1281 O O . ALA A 1 180 ? 13.479 -4.386 -13.202 1.00 85.69 180 ALA A O 1
ATOM 1282 N N . GLY A 1 181 ? 11.522 -4.996 -14.122 1.00 79.00 181 GLY A N 1
ATOM 1283 C CA . GLY A 1 181 ? 11.935 -6.359 -14.476 1.00 79.00 181 GLY A CA 1
ATOM 1284 C C . GLY A 1 181 ? 11.695 -7.408 -13.388 1.00 79.00 181 GLY A C 1
ATOM 1285 O O . GLY A 1 181 ? 11.879 -8.592 -13.653 1.00 79.00 181 GLY A O 1
ATOM 1286 N N . GLN A 1 182 ? 11.229 -7.009 -12.201 1.00 83.12 182 GLN A N 1
ATOM 1287 C CA . GLN A 1 182 ? 10.813 -7.932 -11.144 1.00 83.12 182 GLN A CA 1
ATOM 1288 C C . GLN A 1 182 ? 9.341 -7.677 -10.797 1.00 83.12 182 GLN A C 1
ATOM 1290 O O . GLN A 1 182 ? 9.049 -6.785 -10.002 1.00 83.12 182 GLN A O 1
ATOM 1295 N N . PRO A 1 183 ? 8.389 -8.395 -11.421 1.00 86.38 183 PRO A N 1
ATOM 1296 C CA . PRO A 1 183 ? 6.974 -8.160 -11.173 1.00 86.38 183 PRO A CA 1
ATOM 1297 C C . PRO A 1 183 ? 6.603 -8.559 -9.738 1.00 86.38 183 PRO A C 1
ATOM 1299 O O . PRO A 1 183 ? 7.086 -9.561 -9.210 1.00 86.38 183 PRO A O 1
ATOM 1302 N N . PHE A 1 184 ? 5.724 -7.783 -9.107 1.00 92.62 184 PHE A N 1
ATOM 1303 C CA . PHE A 1 184 ? 5.186 -8.049 -7.772 1.00 92.62 184 PHE A CA 1
ATOM 1304 C C . PHE A 1 184 ? 3.706 -7.652 -7.688 1.00 92.62 184 PHE A C 1
ATOM 1306 O O . PHE A 1 184 ? 3.206 -6.900 -8.528 1.00 92.62 184 PHE A O 1
ATOM 1313 N N . VAL A 1 185 ? 2.995 -8.163 -6.684 1.00 94.94 185 VAL A N 1
ATOM 1314 C CA . VAL A 1 185 ? 1.578 -7.867 -6.420 1.00 94.94 185 VAL A CA 1
ATOM 1315 C C . VAL A 1 185 ? 1.420 -7.363 -5.000 1.00 94.94 185 VAL A C 1
ATOM 1317 O O . VAL A 1 185 ? 1.948 -7.974 -4.077 1.00 94.94 185 VAL A O 1
ATOM 1320 N N . ALA A 1 186 ? 0.660 -6.284 -4.822 1.00 96.50 186 ALA A N 1
ATOM 1321 C CA . ALA A 1 186 ? 0.222 -5.807 -3.517 1.00 96.50 186 ALA A CA 1
ATOM 1322 C C . ALA A 1 186 ? -1.235 -6.220 -3.260 1.00 96.50 186 ALA A C 1
ATOM 1324 O O . ALA A 1 186 ? -2.097 -6.051 -4.127 1.00 96.50 186 ALA A O 1
ATOM 1325 N N . ARG A 1 187 ? -1.520 -6.735 -2.062 1.00 97.25 187 ARG A N 1
ATOM 1326 C CA . ARG A 1 187 ? -2.850 -7.173 -1.619 1.00 97.25 187 ARG A CA 1
ATOM 1327 C C . ARG A 1 187 ? -3.202 -6.578 -0.262 1.00 97.25 187 ARG A C 1
ATOM 1329 O O . ARG A 1 187 ? -2.336 -6.410 0.596 1.00 97.25 187 ARG A O 1
ATOM 1336 N N . ILE A 1 188 ? -4.489 -6.298 -0.075 1.00 96.75 188 ILE A N 1
ATOM 1337 C CA . ILE A 1 188 ? -5.082 -5.944 1.216 1.00 96.75 188 ILE A CA 1
ATOM 1338 C C . ILE A 1 188 ? -6.148 -6.981 1.555 1.00 96.75 188 ILE A C 1
ATOM 1340 O O . ILE A 1 188 ? -7.075 -7.202 0.770 1.00 96.75 188 ILE A O 1
ATOM 1344 N N . TYR A 1 189 ? -6.061 -7.544 2.755 1.00 94.50 189 TYR A N 1
ATOM 1345 C CA . TYR A 1 189 ? -7.102 -8.371 3.355 1.00 94.50 189 TYR A CA 1
ATOM 1346 C C . TYR A 1 189 ? -7.753 -7.623 4.512 1.00 94.50 189 TYR A C 1
ATOM 1348 O O . TYR A 1 189 ? -7.073 -6.969 5.303 1.00 94.50 189 TYR A O 1
ATOM 1356 N N . LEU A 1 190 ? -9.076 -7.724 4.612 1.00 91.88 190 LEU A N 1
ATOM 1357 C CA . LEU A 1 190 ? -9.853 -7.198 5.728 1.00 91.88 190 LEU A CA 1
ATOM 1358 C C . LEU A 1 190 ? -10.448 -8.378 6.502 1.00 91.88 190 LEU A C 1
ATOM 1360 O O . LEU A 1 190 ? -11.470 -8.944 6.104 1.00 91.88 190 LEU A O 1
ATOM 1364 N N . GLY A 1 191 ? -9.803 -8.761 7.602 1.00 86.94 191 GLY A N 1
ATOM 1365 C CA . GLY A 1 191 ? -10.001 -10.070 8.224 1.00 86.94 191 GLY A CA 1
ATOM 1366 C C . GLY A 1 191 ? -9.534 -11.187 7.285 1.00 86.94 191 GLY A C 1
ATOM 1367 O O . GLY A 1 191 ? -8.444 -11.109 6.728 1.00 86.94 191 GLY A O 1
ATOM 1368 N N . ALA A 1 192 ? -10.374 -12.201 7.073 1.00 82.31 192 ALA A N 1
ATOM 1369 C CA . ALA A 1 192 ? -10.077 -13.317 6.169 1.00 82.31 192 ALA A CA 1
ATOM 1370 C C . ALA A 1 192 ? -10.439 -13.047 4.692 1.00 82.31 192 ALA A C 1
ATOM 1372 O O . ALA A 1 192 ? -10.203 -13.893 3.833 1.00 82.31 192 ALA A O 1
ATOM 1373 N N . SER A 1 193 ? -11.050 -11.900 4.377 1.00 87.12 193 SER A N 1
ATOM 1374 C CA . SER A 1 193 ? -11.552 -11.615 3.028 1.00 87.12 193 SER A CA 1
ATOM 1375 C C . SER A 1 193 ? -10.565 -10.761 2.225 1.00 87.12 193 SER A C 1
ATOM 1377 O O . SER A 1 193 ?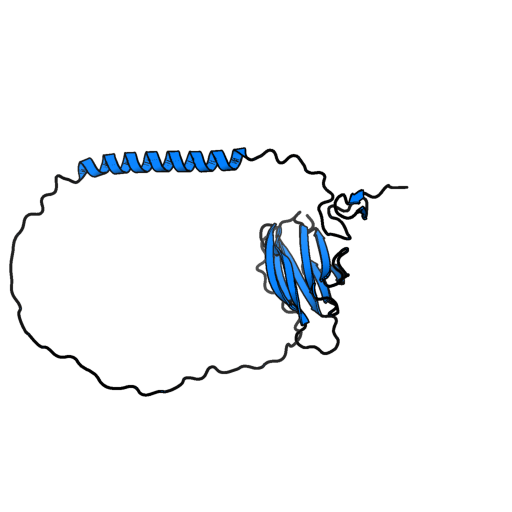 -10.145 -9.710 2.722 1.00 87.12 193 SER A O 1
ATOM 1379 N N . PRO A 1 194 ? -10.229 -11.142 0.977 1.00 92.25 194 PRO A N 1
ATOM 1380 C CA . PRO A 1 194 ? -9.466 -10.276 0.087 1.00 92.25 194 PRO A CA 1
ATOM 1381 C C . PRO A 1 194 ? -10.304 -9.039 -0.244 1.00 92.25 194 PRO A C 1
ATOM 1383 O O . PRO A 1 194 ? -11.454 -9.150 -0.669 1.00 92.25 194 PRO A O 1
ATOM 1386 N N . ALA A 1 195 ? -9.742 -7.855 -0.018 1.00 94.12 195 ALA A N 1
ATOM 1387 C CA . ALA A 1 195 ? -10.444 -6.589 -0.211 1.00 94.12 195 ALA A CA 1
ATOM 1388 C C . ALA A 1 195 ? -9.955 -5.827 -1.443 1.00 94.12 195 ALA A C 1
ATOM 1390 O O . ALA A 1 195 ? -10.739 -5.131 -2.086 1.00 94.12 195 ALA A O 1
ATOM 1391 N N . CYS A 1 196 ? -8.670 -5.945 -1.774 1.00 96.06 196 CYS A N 1
ATOM 1392 C CA . CYS A 1 196 ? -8.100 -5.341 -2.967 1.00 96.06 196 CYS A CA 1
ATOM 1393 C C . CYS A 1 196 ? -6.794 -6.049 -3.364 1.00 96.06 196 CYS A C 1
ATOM 1395 O O . CYS A 1 196 ? -6.056 -6.550 -2.514 1.00 96.06 196 CYS A O 1
ATOM 1397 N N . GLU A 1 197 ? -6.520 -6.070 -4.667 1.00 96.69 197 GLU A N 1
ATOM 1398 C CA . GLU A 1 197 ? -5.303 -6.600 -5.278 1.00 96.69 197 GLU A CA 1
ATOM 1399 C C . GLU A 1 197 ? -4.870 -5.676 -6.422 1.00 96.69 197 GLU A C 1
ATOM 1401 O O . GLU A 1 197 ? -5.703 -5.225 -7.211 1.00 96.69 197 GLU A O 1
ATOM 1406 N N . ALA A 1 198 ? -3.569 -5.398 -6.518 1.00 96.31 198 ALA A N 1
ATOM 1407 C CA . ALA A 1 198 ? -2.986 -4.629 -7.608 1.00 96.31 198 ALA A CA 1
ATOM 1408 C C . ALA A 1 198 ? -1.622 -5.195 -8.011 1.00 96.31 198 ALA A C 1
ATOM 1410 O O . ALA A 1 198 ? -0.728 -5.348 -7.177 1.00 96.31 198 ALA A O 1
ATOM 1411 N N . GLN A 1 199 ? -1.452 -5.469 -9.303 1.00 94.88 199 GLN A N 1
ATOM 1412 C CA . GLN A 1 199 ? -0.163 -5.862 -9.868 1.00 94.88 199 GLN A CA 1
ATOM 1413 C C . GLN A 1 199 ? 0.694 -4.626 -10.141 1.00 94.88 199 GLN A C 1
ATOM 1415 O O . GLN A 1 199 ? 0.175 -3.554 -10.467 1.00 94.88 199 GLN A O 1
ATOM 1420 N N . ALA A 1 200 ? 2.008 -4.776 -10.008 1.00 94.12 200 ALA A N 1
ATOM 1421 C CA . ALA A 1 200 ? 2.940 -3.705 -10.294 1.00 94.12 200 ALA A CA 1
ATOM 1422 C C . ALA A 1 200 ? 2.908 -3.333 -11.782 1.00 94.12 200 ALA A C 1
ATOM 1424 O O . ALA A 1 200 ? 2.914 -4.196 -12.657 1.00 94.12 200 ALA A O 1
ATOM 1425 N N . SER A 1 201 ? 2.897 -2.032 -12.054 1.00 92.88 201 SER A N 1
ATOM 1426 C CA . SER A 1 201 ? 2.921 -1.463 -13.401 1.00 92.88 201 SER A CA 1
ATOM 1427 C C . SER A 1 201 ? 4.005 -0.384 -13.502 1.00 92.88 201 SER A C 1
ATOM 1429 O O . SER A 1 201 ? 4.354 0.215 -12.479 1.00 92.88 201 SER A O 1
ATOM 1431 N N . PRO A 1 202 ? 4.575 -0.134 -14.693 1.00 92.56 202 PRO A N 1
ATOM 1432 C CA . PRO A 1 202 ? 5.611 0.879 -14.865 1.00 92.56 202 PRO A CA 1
ATOM 1433 C C . PRO A 1 202 ? 5.090 2.280 -14.528 1.00 92.56 202 PRO A C 1
ATOM 1435 O O . PRO A 1 202 ? 4.000 2.675 -14.947 1.00 92.56 202 PRO A O 1
ATOM 1438 N N . VAL A 1 203 ? 5.892 3.055 -13.798 1.00 92.88 203 VAL A N 1
ATOM 1439 C CA . VAL A 1 203 ? 5.559 4.435 -13.434 1.00 92.88 203 VAL A CA 1
ATOM 1440 C C . VAL A 1 203 ? 5.764 5.350 -14.641 1.00 92.88 203 VAL A C 1
ATOM 1442 O O . VAL A 1 203 ? 6.826 5.370 -15.268 1.00 92.88 203 VAL A O 1
ATOM 1445 N N . LEU A 1 204 ? 4.747 6.150 -14.969 1.00 90.00 204 LEU A N 1
ATOM 1446 C CA . LEU A 1 204 ? 4.833 7.100 -16.077 1.00 90.00 204 LEU A CA 1
ATOM 1447 C C . LEU A 1 204 ? 5.953 8.122 -15.822 1.00 90.00 204 LEU A C 1
ATOM 1449 O O . LEU A 1 204 ? 5.980 8.772 -14.780 1.00 90.00 204 LEU A O 1
ATOM 1453 N N . GLY A 1 205 ? 6.866 8.269 -16.783 1.00 90.19 205 GLY A N 1
ATOM 1454 C CA . GLY A 1 205 ? 8.032 9.154 -16.668 1.00 90.19 205 GLY A CA 1
ATOM 1455 C C . GLY A 1 205 ? 9.252 8.523 -15.990 1.00 90.19 205 GLY A C 1
ATOM 1456 O O . GLY A 1 205 ? 10.327 9.112 -16.039 1.00 90.19 205 GLY A O 1
ATOM 1457 N N . ASN A 1 206 ? 9.127 7.318 -15.421 1.00 90.69 206 ASN A N 1
ATOM 1458 C CA . ASN A 1 206 ? 10.260 6.541 -14.924 1.00 90.69 206 ASN A CA 1
ATOM 1459 C C . ASN A 1 206 ? 10.049 5.034 -15.179 1.00 90.69 206 ASN A C 1
ATOM 1461 O O . ASN A 1 206 ? 9.590 4.316 -14.290 1.00 90.69 206 ASN A O 1
ATOM 1465 N N . PRO A 1 207 ? 10.399 4.525 -16.376 1.00 87.25 207 PRO A N 1
ATOM 1466 C CA . PRO A 1 207 ? 10.177 3.122 -16.733 1.00 87.25 207 PRO A CA 1
ATOM 1467 C C . PRO A 1 207 ? 11.050 2.138 -15.939 1.00 87.25 207 PRO A C 1
ATOM 1469 O O . PRO A 1 207 ? 10.768 0.942 -15.954 1.00 87.25 207 PRO A O 1
ATOM 1472 N N . ALA A 1 208 ? 12.089 2.622 -15.244 1.00 90.69 208 ALA A N 1
ATOM 1473 C CA . ALA A 1 208 ? 12.927 1.814 -14.359 1.00 90.69 208 ALA A CA 1
ATOM 1474 C C . ALA A 1 208 ? 12.261 1.531 -13.000 1.00 90.69 208 ALA A C 1
ATOM 1476 O O . ALA A 1 208 ? 12.768 0.712 -12.235 1.00 90.69 208 ALA A O 1
ATOM 1477 N N . LEU A 1 209 ? 11.131 2.183 -12.706 1.00 93.06 209 LEU A N 1
ATOM 1478 C CA . LEU A 1 209 ? 10.385 2.035 -11.465 1.00 93.06 209 LEU A CA 1
ATOM 1479 C C . LEU A 1 209 ? 9.006 1.439 -11.745 1.00 93.06 209 LEU A C 1
ATOM 1481 O O . LEU A 1 209 ? 8.265 1.913 -12.607 1.00 93.06 209 LEU A O 1
ATOM 1485 N N . TRP A 1 210 ? 8.652 0.400 -11.001 1.00 94.62 210 TRP A N 1
ATOM 1486 C CA . TRP A 1 210 ? 7.338 -0.230 -11.045 1.00 94.62 210 TRP A CA 1
ATOM 1487 C C . TRP A 1 210 ? 6.600 0.034 -9.738 1.00 94.62 210 TRP A C 1
ATOM 1489 O O . TRP A 1 210 ? 7.213 0.086 -8.672 1.00 94.62 210 TRP A O 1
ATOM 1499 N N . ARG A 1 211 ? 5.280 0.217 -9.814 1.00 95.38 211 ARG A N 1
ATOM 1500 C CA . ARG A 1 211 ? 4.422 0.521 -8.668 1.00 95.38 211 ARG A CA 1
ATOM 1501 C C . ARG A 1 211 ? 3.162 -0.335 -8.675 1.00 95.38 211 ARG A C 1
ATOM 1503 O O . ARG A 1 211 ? 2.470 -0.409 -9.689 1.00 95.38 211 ARG A O 1
ATOM 1510 N N . ALA A 1 212 ? 2.832 -0.897 -7.517 1.00 96.44 212 ALA A N 1
ATOM 1511 C CA . ALA A 1 212 ? 1.524 -1.464 -7.205 1.00 96.44 212 ALA A CA 1
ATOM 1512 C C . ALA A 1 212 ? 0.847 -0.596 -6.133 1.00 96.44 212 ALA A C 1
ATOM 1514 O O . ALA A 1 212 ? 1.462 -0.284 -5.114 1.00 96.44 212 ALA A O 1
ATOM 1515 N N . GLN A 1 213 ? -0.406 -0.194 -6.351 1.00 96.56 213 GLN A N 1
ATOM 1516 C CA . GLN A 1 213 ? -1.177 0.593 -5.383 1.00 96.56 213 GLN A CA 1
ATOM 1517 C C . GLN A 1 213 ? -2.560 -0.012 -5.187 1.00 96.56 213 GLN A C 1
ATOM 1519 O O . GLN A 1 213 ? -3.263 -0.299 -6.152 1.00 96.56 213 GLN A O 1
ATOM 1524 N N . CYS A 1 214 ? -2.955 -0.147 -3.927 1.00 94.62 214 CYS A N 1
ATOM 1525 C CA . CYS A 1 214 ? -4.200 -0.781 -3.539 1.00 94.62 214 CYS A CA 1
ATOM 1526 C C . CYS A 1 214 ? -4.821 -0.046 -2.342 1.00 94.62 214 CYS A C 1
ATOM 1528 O O . CYS A 1 214 ? -4.111 0.428 -1.451 1.00 94.62 214 CYS A O 1
ATOM 1530 N N . GLU A 1 215 ? -6.147 0.096 -2.350 1.00 95.94 215 GLU A N 1
ATOM 1531 C CA . GLU A 1 215 ? -6.925 0.825 -1.344 1.00 95.94 215 GLU A CA 1
ATOM 1532 C C . GLU A 1 215 ? -8.200 0.047 -1.006 1.00 95.94 215 GLU A C 1
ATOM 1534 O O . GLU A 1 215 ? -8.877 -0.459 -1.902 1.00 95.94 215 GLU A O 1
ATOM 1539 N N . ALA A 1 216 ? -8.545 -0.035 0.280 1.00 94.88 216 ALA A N 1
ATOM 1540 C CA . ALA A 1 216 ? -9.752 -0.706 0.751 1.00 94.88 216 ALA A CA 1
ATOM 1541 C C . ALA A 1 216 ? -10.383 0.041 1.935 1.00 94.88 216 ALA A C 1
ATOM 1543 O O . ALA A 1 216 ? -9.726 0.344 2.932 1.00 94.88 216 ALA A O 1
ATOM 1544 N N . ALA A 1 217 ? -11.683 0.330 1.843 1.00 92.75 217 ALA A N 1
ATOM 1545 C CA . ALA A 1 217 ? -12.418 0.947 2.941 1.00 92.75 217 ALA A CA 1
ATOM 1546 C C . ALA A 1 217 ? -12.685 -0.088 4.042 1.00 92.75 217 ALA A C 1
ATOM 1548 O O . ALA A 1 217 ? -13.192 -1.173 3.759 1.00 92.75 217 ALA A O 1
ATOM 1549 N N . CYS A 1 218 ? -12.411 0.260 5.301 1.00 86.12 218 CYS A N 1
ATOM 1550 C CA . CYS A 1 218 ? -12.556 -0.672 6.425 1.00 86.12 218 CYS A CA 1
ATOM 1551 C C . CYS A 1 218 ? -14.019 -0.968 6.812 1.00 86.12 218 CYS A C 1
ATOM 1553 O O . CYS A 1 218 ? -14.253 -1.805 7.678 1.00 86.12 218 CYS A O 1
ATOM 1555 N N . GLY A 1 219 ? -15.002 -0.393 6.111 1.00 80.44 219 GLY A N 1
ATOM 1556 C CA . GLY A 1 219 ? -16.425 -0.523 6.434 1.00 80.44 219 GLY A CA 1
ATOM 1557 C C . GLY A 1 219 ? -16.826 0.286 7.678 1.00 80.44 219 GLY A C 1
ATOM 1558 O O . GLY A 1 219 ? -15.950 0.859 8.334 1.00 80.44 219 GLY A O 1
ATOM 1559 N N . PRO A 1 220 ? -18.138 0.414 7.940 1.00 66.88 220 PRO A N 1
ATOM 1560 C CA . PRO A 1 220 ? -18.654 0.902 9.215 1.00 66.88 220 PRO A CA 1
ATOM 1561 C C . PRO A 1 220 ? -18.461 -0.117 10.344 1.00 66.88 220 PRO A C 1
ATOM 1563 O O . PRO A 1 220 ? -18.309 -1.323 10.041 1.00 66.88 220 PRO A O 1
#

Foldseek 3Di:
DDFFQADPPQRDGDHNPDQADPFARHGSDDPPPPPDPPVVVVVVVVVVVVVVVVVVVVVVVVVVPPPDDDDDDDDDDDDDDDDDDDDDDDDDDDDDDDDDDDQDDPDPCPQPDDDDDPQKWKKKKWKAWPDPPDSWAFFKWKWWAAEPRDIDIDTDIPGDMDIHIYGAQHKTKMKIKGFPPTKMKIWMDGRPHTFWIFIWDARPPGNRMTMTIIMGHNHD

Nearest PDB structures (foldseek):
  4xuo-assembly2_B  TM=2.391E-01  e=2.154E+00  Paenibacillus barcinonensis
  7yaq-assembly1_A-2  TM=2.485E-01  e=3.665E+00  Cucumis sativus
  8h16-assembly1_B  TM=1.706E-01  e=4.299E+00  Severe acute respiratory syndrome coronavirus

Mean predicted aligned error: 19.93 Å

pLDDT: mean 74.1, std 21.99, range [31.03, 97.56]

Sequence (220 aa):
MLFGKTCRHCGQRNRTAARFCDACGDSLRSPSRSGGCAGRLFNTLLLLVIGVVAVVYLARTDRGLLTRRPTQEGDAAGVVSGPATPSATAALADTQVPAATQAPTVTPDGITALAHNAGQRAVVYRVEALAAGASAGPTISIDYVETGGRAAHVEATAPWEQSTQLGAGCMARIVAQGPAGQPFVARIYLGASPACEAQASPVLGNPALWRAQCEAACGP

Solvent-accessible surface area (backbone atoms only — not comparable to full-atom values): 13750 Å² total; per-residue (Å²): 134,85,79,48,48,62,29,90,86,81,63,51,78,28,59,71,86,52,56,44,30,89,68,80,61,48,71,58,60,73,82,69,80,80,81,60,77,63,63,61,55,52,54,54,51,50,53,51,52,53,49,53,52,51,50,54,50,51,64,57,54,58,75,73,62,86,80,74,80,84,86,86,87,78,88,83,90,87,89,83,89,86,88,82,84,84,91,87,77,92,82,89,80,90,82,83,79,84,84,78,90,74,78,87,76,90,67,94,62,82,76,78,77,71,83,85,49,90,71,45,41,48,35,37,42,38,35,41,47,68,59,89,87,58,95,63,39,56,63,30,44,35,41,34,52,39,60,82,71,39,82,45,76,49,80,46,49,23,67,40,75,51,71,41,43,34,43,53,71,36,67,46,40,42,37,40,35,31,53,50,95,59,55,33,36,32,36,37,24,56,59,96,42,82,60,32,74,21,63,43,40,68,31,80,97,40,71,62,34,23,39,14,61,36,64,37,75,56,45,121